Protein AF-A0A2G2XM81-F1 (afdb_monomer)

Foldseek 3Di:
DFDKDFDDWLDADPQATWGWIWGDDPPDPDIDIWTKGKDQPVRNLLVVQQQVLLVLLPPQLQAWHWPDWDWDADPNTTMIITTTHDQPPAWLLVVLVVCVVVVNADDLLLLLQVLLSLLSQLVSSVVSQKAQLADARNQWGWHDDPQQRHTRIHGHRSSQMDGRDPHFWDWPQDACQRRYDLLQAAQCCRGTVIGGSLRSLSSSLQRSQCSRPVDGQDDPPDDPVVSNVCRNPHFGRRDPPDDPQNSVLSCLSRDNPSVSRDHSVRSCPRPSNVVSVLVSDDQLVNLVVVLVPDADDPPDDLVVSLVVSVVSQVSNVVVPDDDDQLNSLVSSLVRDDPVCVVVSVVCVVPDDSSPDGPVND

Organism: Capsicum baccatum (NCBI:txid33114)

InterPro domains:
  IPR000719 Protein kinase domain [PF00069] (9-273)
  IPR000719 Protein kinase domain [PS50011] (4-273)
  IPR000719 Protein kinase domain [SM00220] (4-273)
  IPR011009 Protein kinase-like domain superfamily [SSF56112] (2-283)
  IPR017441 Protein kinase, ATP binding site [PS00107] (10-37)
  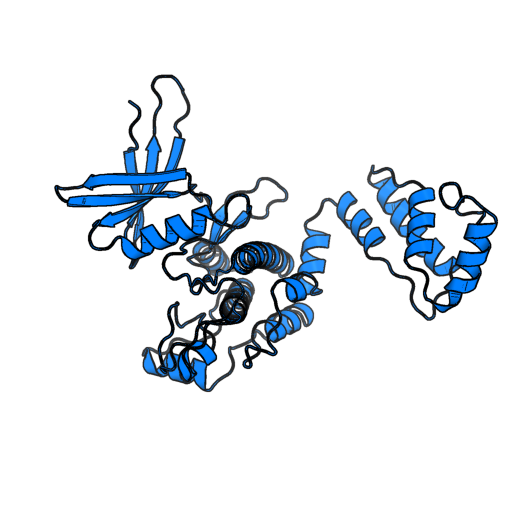IPR052751 Plant MAP kinase kinase kinase [PTHR48011] (4-293)
  IPR061502 Copia/RE1/RE2-like, N-terminal domain [PF14223] (284-361)

Mean predicted aligned error: 10.78 Å

Secondary structure (DSSP, 8-state):
---EEEEEEEEEETTEEEEEEEE--TT-SSPEEEEEEEEEGGG-HHHHHHHHHHHHTTT-TTB--EEEEEEEEETTEEEEEEEE---TT-BHHHHHHHHHHTT-PPPHHHHHHHHHHHHHHHHHHHHTTEE-S--SGGGEEEE---STT-PEEEE---TT-EE-TT-SEEE---TT---S-GGG--HHHHHT-EEEHHHHHHHHHHHHHHHHHSS-SS---S-HHHHHHHHHHS-----SSS-HHHHHHHHHH--SSTTTSPPHHHHHTSHHHHHHHHHSS-HHHHHHHHHHH----TT--HHHHHHHHHHHHHHHHHTT----HHHHHHHHHHH--GGGHHHHHHHHTTS-TTS--TTT-

Nearest PDB structures (foldseek):
  2x7f-assembly2_B  TM=7.911E-01  e=9.016E-17  Homo sapiens
  2x7f-assembly3_C  TM=7.964E-01  e=2.251E-16  Homo sapiens
  2buj-assembly1_A  TM=8.154E-01  e=6.359E-14  Homo sapiens
  5o49-assembly2_B  TM=7.935E-01  e=2.234E-12  Homo sapiens
  6jkm-assembly1_A  TM=6.884E-01  e=1.240E-10  Drosophila melanogaster

Sequence (361 aa):
MDKWMKLFVLGAGSYGKVYYAVKFHSSSLFAEIAAIKCSDIRCSFSLELEAEVLTTLKDCPNVVQFSGVSVSMANGIPTYNLFLEYACGGSLHDLITNSKRRMIKMSELEVGFYAYQLLNGVQHVHKKGWIHCDIKPANILVFDNERDGMHQLKLADFGLSLEVGDGMAYVTGRSLSNRGTLLYAPPESLTCGFHSKAYDIWSIGCTVAEMMTGNRVWIDQGTKEYLEWQIMNKDPVIPNNVSAIARDFLSKCLINDPLGRWTSEQLLQHPFIQQALCISMPKTQRVTREFEMQRMKESETIKDYSDRLLLIANKVRILGTELNDNRIVQKILVTLPERYEATIASLENTKDLSRLSLAEL

Radius of gyration: 24.86 Å; Cα contacts (8 Å, |Δi|>4): 633; chains: 1; bounding box: 62×60×62 Å

Structure (mmCIF, N/CA/C/O backbone):
data_AF-A0A2G2XM81-F1
#
_entry.id   AF-A0A2G2XM81-F1
#
loop_
_atom_site.group_PDB
_atom_site.id
_atom_site.type_symbol
_atom_site.label_atom_id
_atom_site.label_alt_id
_atom_site.label_comp_id
_atom_site.label_asym_id
_atom_site.label_entity_id
_atom_site.label_seq_id
_atom_site.pdbx_PDB_ins_code
_atom_site.Cartn_x
_atom_site.Cartn_y
_atom_site.Cartn_z
_atom_site.occupancy
_atom_site.B_iso_or_equiv
_atom_site.auth_seq_id
_atom_site.auth_comp_id
_atom_site.auth_asym_id
_atom_site.auth_atom_id
_atom_site.pdbx_PDB_model_num
ATOM 1 N N . MET A 1 1 ? 23.503 19.995 -19.161 1.00 56.97 1 MET A N 1
ATOM 2 C CA . MET A 1 1 ? 23.582 18.668 -19.814 1.00 56.97 1 MET A CA 1
ATOM 3 C C . MET A 1 1 ? 22.308 17.980 -19.381 1.00 56.97 1 MET A C 1
ATOM 5 O O . MET A 1 1 ? 22.313 17.237 -18.416 1.00 56.97 1 MET A O 1
ATOM 9 N N . ASP A 1 2 ? 21.194 18.310 -20.031 1.00 74.31 2 ASP A N 1
ATOM 10 C CA . ASP A 1 2 ? 19.872 18.194 -19.398 1.00 74.31 2 ASP A CA 1
ATOM 11 C C . ASP A 1 2 ? 19.225 16.836 -19.700 1.00 74.31 2 ASP A C 1
ATOM 13 O O . ASP A 1 2 ? 18.071 16.737 -20.119 1.00 74.31 2 ASP A O 1
ATOM 17 N N . LYS A 1 3 ? 20.004 15.763 -19.529 1.00 85.25 3 LYS A N 1
ATOM 18 C CA . LYS A 1 3 ? 19.595 14.386 -19.807 1.00 85.25 3 LYS A CA 1
ATOM 19 C C . LYS A 1 3 ? 19.645 13.562 -18.526 1.00 85.25 3 LYS A C 1
ATOM 21 O O . LYS A 1 3 ? 20.600 13.648 -17.763 1.00 85.25 3 LYS A O 1
ATOM 26 N N . TRP A 1 4 ? 18.629 12.728 -18.331 1.00 91.38 4 TRP A N 1
ATOM 27 C CA . TRP A 1 4 ? 18.606 11.750 -17.251 1.00 91.38 4 TRP A CA 1
ATOM 28 C C . TRP A 1 4 ? 19.724 10.715 -17.406 1.00 91.38 4 TRP A C 1
ATOM 30 O O . TRP A 1 4 ? 19.882 10.103 -18.467 1.00 91.38 4 TRP A O 1
ATOM 40 N N . MET A 1 5 ? 20.461 10.489 -16.324 1.00 92.25 5 MET A N 1
ATOM 41 C CA . MET A 1 5 ? 21.501 9.475 -16.203 1.00 92.25 5 MET A CA 1
ATOM 42 C C . MET A 1 5 ? 21.047 8.408 -15.209 1.00 92.25 5 MET A C 1
ATOM 44 O O . MET A 1 5 ? 20.888 8.694 -14.026 1.00 92.25 5 MET A O 1
ATOM 48 N N . LYS A 1 6 ? 20.845 7.174 -15.685 1.00 94.38 6 LYS A N 1
ATOM 49 C CA . LYS A 1 6 ? 20.592 6.005 -14.828 1.00 94.38 6 LYS A CA 1
ATOM 50 C C . LYS A 1 6 ? 21.911 5.594 -14.171 1.00 94.38 6 LYS A C 1
ATOM 52 O O . LYS A 1 6 ? 22.856 5.281 -14.891 1.00 94.38 6 LYS A O 1
ATOM 57 N N . LEU A 1 7 ? 21.977 5.605 -12.842 1.00 93.12 7 LEU A N 1
ATOM 58 C CA . LEU A 1 7 ? 23.208 5.332 -12.096 1.00 93.12 7 LEU A CA 1
ATOM 59 C C . LEU A 1 7 ? 23.297 3.868 -11.652 1.00 93.12 7 LEU A C 1
ATOM 61 O O . LEU A 1 7 ? 24.203 3.154 -12.071 1.00 93.12 7 LEU A O 1
ATOM 65 N N . PHE A 1 8 ? 22.351 3.399 -10.838 1.00 93.69 8 PHE A N 1
ATOM 66 C CA . PHE A 1 8 ? 22.335 2.025 -10.323 1.00 93.69 8 PHE A CA 1
ATOM 67 C C . PHE A 1 8 ? 20.914 1.466 -10.250 1.00 93.69 8 PHE A C 1
ATOM 69 O O . PHE A 1 8 ? 19.933 2.209 -10.268 1.00 93.69 8 PHE A O 1
ATOM 76 N N . VAL A 1 9 ? 20.807 0.137 -10.218 1.00 95.38 9 VAL A N 1
ATOM 77 C CA . VAL A 1 9 ? 19.526 -0.578 -10.147 1.00 95.38 9 VAL A CA 1
ATOM 78 C C . VAL A 1 9 ? 19.013 -0.544 -8.709 1.00 95.38 9 VAL A C 1
ATOM 80 O O . VAL A 1 9 ? 19.725 -0.952 -7.797 1.00 95.38 9 VAL A O 1
ATOM 83 N N . LEU A 1 10 ? 17.780 -0.078 -8.527 1.00 92.44 10 LEU A N 1
ATOM 84 C CA . LEU A 1 10 ? 17.045 -0.119 -7.259 1.00 92.44 10 LEU A CA 1
ATOM 85 C C . LEU A 1 10 ? 16.306 -1.448 -7.084 1.00 92.44 10 LEU A C 1
ATOM 87 O O . LEU A 1 10 ? 16.210 -1.969 -5.981 1.00 92.44 10 LEU A O 1
ATOM 91 N N . GLY A 1 11 ? 15.805 -2.010 -8.184 1.00 88.88 11 GLY A N 1
ATOM 92 C CA . GLY A 1 11 ? 15.094 -3.281 -8.182 1.00 88.88 11 GLY A CA 1
ATOM 93 C C . GLY A 1 11 ? 14.879 -3.822 -9.590 1.00 88.88 11 GLY A C 1
ATOM 94 O O . GLY A 1 11 ? 14.961 -3.092 -10.581 1.00 88.88 11 GLY A O 1
ATOM 95 N N . ALA A 1 12 ? 14.608 -5.119 -9.679 1.00 87.06 12 ALA A N 1
ATOM 96 C CA . ALA A 1 12 ? 14.228 -5.791 -10.912 1.00 87.06 12 ALA A CA 1
ATOM 97 C C . ALA A 1 12 ? 13.051 -6.720 -10.618 1.00 87.06 12 ALA A C 1
ATOM 99 O O . ALA A 1 12 ? 13.104 -7.506 -9.675 1.00 87.06 12 ALA A O 1
ATOM 100 N N . GLY A 1 13 ? 11.999 -6.619 -11.421 1.00 73.00 13 GLY A N 1
ATOM 101 C CA . GLY A 1 13 ? 10.807 -7.449 -11.302 1.00 73.00 13 GLY A CA 1
ATOM 102 C C . GLY A 1 13 ? 10.318 -7.916 -12.665 1.00 73.00 13 GLY A C 1
ATOM 103 O O . GLY A 1 13 ? 10.953 -7.670 -13.692 1.00 73.00 13 GLY A O 1
ATOM 104 N N . SER A 1 14 ? 9.154 -8.561 -12.675 1.00 72.12 14 SER A N 1
ATOM 105 C CA . SER A 1 14 ? 8.532 -9.119 -13.882 1.00 72.12 14 SER A CA 1
ATOM 106 C C . SER A 1 14 ? 8.297 -8.076 -14.981 1.00 72.12 14 SER A C 1
ATOM 108 O O . SER A 1 14 ? 8.326 -8.405 -16.162 1.00 72.12 14 SER A O 1
ATOM 110 N N . TYR A 1 15 ? 8.104 -6.814 -14.593 1.00 78.25 15 TYR A N 1
ATOM 111 C CA . TYR A 1 15 ? 7.728 -5.713 -15.484 1.00 78.25 15 TYR A CA 1
ATOM 112 C C . TYR A 1 15 ? 8.906 -4.827 -15.898 1.00 78.25 15 TYR A C 1
ATOM 114 O O . TYR A 1 15 ? 8.716 -3.821 -16.573 1.00 78.25 15 TYR A O 1
ATOM 122 N N . GLY A 1 16 ? 10.132 -5.178 -15.500 1.00 87.06 16 GLY A N 1
ATOM 123 C CA . GLY A 1 16 ? 11.336 -4.453 -15.892 1.00 87.06 16 GLY A CA 1
ATOM 124 C C . GLY A 1 16 ? 12.256 -4.111 -14.729 1.00 87.06 16 GLY A C 1
ATOM 125 O O . GLY A 1 16 ? 12.188 -4.685 -13.640 1.00 87.06 16 GLY A O 1
ATOM 126 N N . LYS A 1 17 ? 13.164 -3.171 -14.990 1.00 93.75 17 LYS A N 1
ATOM 127 C CA . LYS A 1 17 ? 14.176 -2.713 -14.032 1.00 93.75 17 LYS A CA 1
ATOM 128 C C . LYS A 1 17 ? 13.879 -1.291 -13.594 1.00 93.75 17 LYS A C 1
ATOM 130 O O . LYS A 1 17 ? 13.503 -0.459 -14.416 1.00 93.75 17 LYS A O 1
ATOM 135 N N . VAL A 1 18 ? 14.107 -1.014 -12.319 1.00 95.94 18 VAL A N 1
ATOM 136 C CA . VAL A 1 18 ? 14.009 0.320 -11.732 1.00 95.94 18 VAL A CA 1
ATOM 137 C C . VAL A 1 18 ? 15.415 0.824 -11.455 1.00 95.94 18 VAL A C 1
ATOM 139 O O . VAL A 1 18 ? 16.216 0.127 -10.834 1.00 95.94 18 VAL A O 1
ATOM 142 N N . TYR A 1 19 ? 15.720 2.030 -11.917 1.00 96.81 19 TYR A N 1
ATOM 143 C CA . TYR A 1 19 ? 17.017 2.671 -11.737 1.00 96.81 19 TYR A CA 1
ATOM 144 C C . TYR A 1 19 ? 16.890 3.927 -10.889 1.00 96.81 19 TYR A C 1
ATOM 146 O O . TYR A 1 19 ? 15.976 4.718 -11.103 1.00 96.81 19 TYR A O 1
ATOM 154 N N . TYR A 1 20 ? 17.856 4.154 -10.006 1.00 96.38 20 TYR A N 1
ATOM 155 C CA . TYR A 1 20 ? 18.108 5.481 -9.466 1.00 96.38 20 TYR A CA 1
ATOM 156 C C . TYR A 1 20 ? 18.705 6.339 -10.578 1.00 96.38 20 TYR A C 1
ATOM 158 O O . TYR A 1 20 ? 19.684 5.934 -11.219 1.00 96.38 20 TYR A O 1
ATOM 166 N N . ALA A 1 21 ? 18.115 7.500 -10.832 1.00 95.69 21 ALA A N 1
ATOM 167 C CA . ALA A 1 21 ? 18.545 8.383 -11.896 1.00 95.69 21 ALA A CA 1
ATOM 168 C C . ALA A 1 21 ? 18.647 9.830 -11.432 1.00 95.69 21 ALA A C 1
ATOM 170 O O . ALA A 1 21 ? 17.874 10.288 -10.591 1.00 95.69 21 ALA A O 1
ATOM 171 N N . VAL A 1 22 ? 19.593 10.544 -12.037 1.00 94.12 22 VAL A N 1
ATOM 172 C CA . VAL A 1 22 ? 19.829 11.965 -11.784 1.00 94.12 22 VAL A CA 1
ATOM 173 C C . VAL A 1 22 ? 19.791 12.753 -13.083 1.00 94.12 22 VAL A C 1
ATOM 175 O O . VAL A 1 22 ? 20.217 12.258 -14.131 1.00 94.12 22 VAL A O 1
ATOM 178 N N . LYS A 1 23 ? 19.302 13.987 -13.025 1.00 91.44 23 LYS A N 1
ATOM 179 C CA . LYS A 1 23 ? 19.381 14.951 -14.123 1.00 91.44 23 LYS A CA 1
ATOM 180 C C . LYS A 1 23 ? 20.025 16.231 -13.614 1.00 91.44 23 LYS A C 1
ATOM 182 O O . LYS A 1 23 ? 19.493 16.899 -12.733 1.00 91.44 23 LYS A O 1
ATOM 187 N N . PHE A 1 24 ? 21.176 16.561 -14.187 1.00 86.12 24 PHE A N 1
ATOM 188 C CA . PHE A 1 24 ? 21.884 17.804 -13.902 1.00 86.12 24 PHE A CA 1
ATOM 189 C C . PHE A 1 24 ? 21.413 18.891 -14.859 1.00 86.12 24 PHE A C 1
ATOM 191 O O . PHE A 1 24 ? 21.395 18.686 -16.073 1.00 86.12 24 PHE A O 1
ATOM 198 N N . HIS A 1 25 ? 21.090 20.063 -14.327 1.00 83.69 25 HIS A N 1
ATOM 199 C CA . HIS A 1 25 ? 20.788 21.228 -15.152 1.00 83.69 25 HIS A CA 1
ATOM 200 C C . HIS A 1 25 ? 22.012 22.113 -15.239 1.00 83.69 25 HIS A C 1
ATOM 202 O O . HIS A 1 25 ? 22.642 22.407 -14.229 1.00 83.69 25 HIS A O 1
ATOM 208 N N . SER A 1 26 ? 22.333 22.591 -16.438 1.00 80.69 26 SER A N 1
ATOM 209 C CA . SER A 1 26 ? 23.450 23.532 -16.602 1.00 80.69 26 SER A CA 1
ATOM 210 C C . SER A 1 26 ? 23.250 24.850 -15.834 1.00 80.69 26 SER A C 1
ATOM 212 O O . SER A 1 26 ? 24.225 25.548 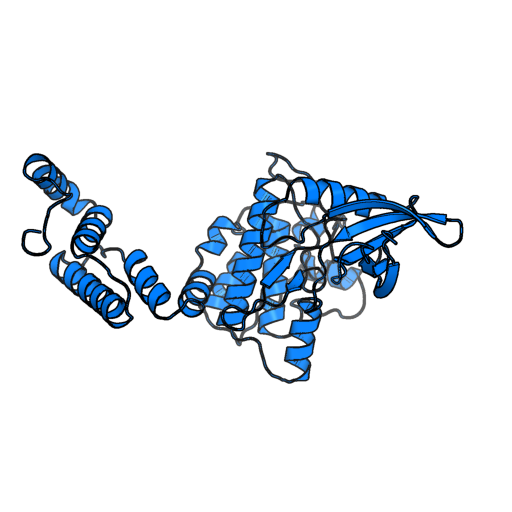-15.576 1.00 80.69 26 SER A O 1
ATOM 214 N N . SER A 1 27 ? 22.010 25.182 -15.464 1.00 82.06 27 SER A N 1
ATOM 215 C CA . SER A 1 27 ? 21.618 26.399 -14.745 1.00 82.06 27 SER A CA 1
ATOM 216 C C . SER A 1 27 ? 21.385 26.215 -13.238 1.00 82.06 27 SER A C 1
ATOM 218 O O . SER A 1 27 ? 21.047 27.190 -12.570 1.00 82.06 27 SER A O 1
ATOM 220 N N . SER A 1 28 ? 21.537 25.005 -12.685 1.00 78.88 28 SER A N 1
ATOM 221 C CA . SER A 1 28 ? 21.262 24.717 -11.269 1.00 78.88 28 SER A CA 1
ATOM 222 C C . SER A 1 28 ? 22.382 23.898 -10.637 1.00 78.88 28 SER A C 1
ATOM 224 O O . SER A 1 28 ? 22.896 22.960 -11.239 1.00 78.88 28 SER A O 1
ATOM 226 N N . LEU A 1 29 ? 22.719 24.217 -9.385 1.00 76.12 29 LEU A N 1
ATOM 227 C CA . LEU A 1 29 ? 23.620 23.399 -8.564 1.00 76.12 29 LEU A CA 1
ATOM 228 C C . LEU A 1 29 ? 22.939 22.126 -8.035 1.00 76.12 29 LEU A C 1
ATOM 230 O O . LEU A 1 29 ? 23.623 21.215 -7.574 1.00 76.12 29 LEU A O 1
ATOM 234 N N . PHE A 1 30 ? 21.608 22.051 -8.103 1.00 78.94 30 PHE A N 1
ATOM 235 C CA . PHE A 1 30 ? 20.834 20.903 -7.642 1.00 78.94 30 PHE A CA 1
ATOM 236 C C . PHE A 1 30 ? 20.476 19.986 -8.811 1.00 78.94 30 PHE A C 1
ATOM 238 O O . PHE A 1 30 ? 19.955 20.436 -9.835 1.00 78.94 30 PHE A O 1
ATOM 245 N N . ALA A 1 31 ? 20.741 18.692 -8.633 1.00 85.31 31 ALA A N 1
ATOM 246 C CA . ALA A 1 31 ? 20.281 17.653 -9.543 1.00 85.31 31 ALA A CA 1
ATOM 247 C C . ALA A 1 31 ? 18.840 17.252 -9.205 1.00 85.31 31 ALA A C 1
ATOM 249 O O . ALA A 1 31 ? 18.485 17.117 -8.034 1.00 85.31 31 ALA A O 1
ATOM 250 N N . GLU A 1 32 ? 18.025 17.012 -10.229 1.00 90.62 32 GLU A N 1
ATOM 251 C CA . GLU A 1 32 ? 16.758 16.303 -10.053 1.00 90.62 32 GLU A CA 1
ATOM 252 C C . GLU A 1 32 ? 17.030 14.811 -9.859 1.00 90.62 32 GLU A C 1
ATOM 254 O O . GLU A 1 32 ? 17.929 14.251 -10.491 1.00 90.62 32 GLU A O 1
ATOM 259 N N . ILE A 1 33 ? 16.232 14.167 -9.009 1.00 93.06 33 ILE A N 1
ATOM 260 C CA . ILE A 1 33 ? 16.324 12.738 -8.700 1.00 93.06 33 ILE A CA 1
ATOM 261 C C . ILE A 1 33 ? 15.011 12.068 -9.102 1.00 93.06 33 ILE A C 1
ATOM 263 O O . ILE A 1 33 ? 13.935 12.597 -8.833 1.00 93.06 33 ILE A O 1
ATOM 267 N N . ALA A 1 34 ? 15.102 10.889 -9.715 1.00 95.56 34 ALA A N 1
ATOM 268 C CA . ALA A 1 34 ? 13.950 10.057 -10.036 1.00 95.56 34 ALA A CA 1
ATOM 269 C C . ALA A 1 34 ? 14.277 8.567 -9.901 1.00 95.56 34 ALA A C 1
ATOM 271 O O . ALA A 1 34 ? 15.425 8.140 -10.055 1.00 95.56 34 ALA A O 1
ATOM 272 N N . ALA A 1 35 ? 13.237 7.769 -9.683 1.00 97.00 35 ALA A N 1
ATOM 273 C CA . ALA A 1 35 ? 13.255 6.346 -9.967 1.00 97.00 35 ALA A CA 1
ATOM 274 C C . ALA A 1 35 ? 12.738 6.130 -11.399 1.00 97.00 35 ALA A C 1
ATOM 276 O O . ALA A 1 35 ? 11.606 6.482 -11.718 1.00 97.00 35 ALA A O 1
ATOM 277 N N . ILE A 1 36 ? 13.560 5.563 -12.283 1.00 96.94 36 ILE A N 1
ATOM 278 C CA . ILE A 1 36 ? 13.160 5.262 -13.663 1.00 96.94 36 ILE A CA 1
ATOM 279 C C . ILE A 1 36 ? 12.870 3.772 -13.781 1.00 96.94 36 ILE A C 1
ATOM 281 O O . ILE A 1 36 ? 13.803 2.965 -13.836 1.00 96.94 36 ILE A O 1
ATOM 285 N N . LYS A 1 37 ? 11.587 3.414 -13.859 1.00 96.38 37 LYS A N 1
ATOM 286 C CA . LYS A 1 37 ? 11.142 2.060 -14.207 1.00 96.38 37 LYS A CA 1
ATOM 287 C C . LYS A 1 37 ? 11.156 1.923 -15.723 1.00 96.38 37 LYS A C 1
ATOM 289 O O . LYS A 1 37 ? 10.625 2.775 -16.431 1.00 96.38 37 LYS A O 1
ATOM 294 N N . CYS A 1 38 ? 11.810 0.892 -16.242 1.00 95.44 38 CYS A N 1
ATOM 295 C CA . CYS A 1 38 ? 11.941 0.714 -17.681 1.00 95.44 38 CYS A CA 1
ATOM 296 C C . CYS A 1 38 ? 11.909 -0.746 -18.125 1.00 95.44 38 CYS A C 1
ATOM 298 O O . CYS A 1 38 ? 12.421 -1.637 -17.436 1.00 95.44 38 CYS A O 1
ATOM 300 N N . SER A 1 39 ? 11.380 -0.950 -19.326 1.00 95.56 39 SER A N 1
ATOM 301 C CA . SER A 1 39 ? 11.328 -2.229 -20.028 1.00 95.56 39 SER A CA 1
ATOM 302 C C . SER A 1 39 ? 11.551 -2.033 -21.530 1.00 95.56 39 SER A C 1
ATOM 304 O O . SER A 1 39 ? 11.474 -0.916 -22.050 1.00 95.56 39 SER A O 1
ATOM 306 N N . ASP A 1 40 ? 11.868 -3.124 -22.230 1.00 94.56 40 ASP A N 1
ATOM 307 C CA . ASP A 1 40 ? 11.793 -3.162 -23.695 1.00 94.56 40 ASP A CA 1
ATOM 308 C C . ASP A 1 40 ? 10.395 -2.707 -24.130 1.00 94.56 40 ASP A C 1
ATOM 310 O O . ASP A 1 40 ? 9.403 -3.165 -23.560 1.00 94.56 40 ASP A O 1
ATOM 314 N N . ILE A 1 41 ? 10.310 -1.823 -25.126 1.00 93.69 41 ILE A N 1
ATOM 315 C CA . ILE A 1 41 ? 9.030 -1.271 -25.593 1.00 93.69 41 ILE A CA 1
ATOM 316 C C . ILE A 1 41 ? 8.057 -2.354 -26.086 1.00 93.69 41 ILE A C 1
ATOM 318 O O . ILE A 1 41 ? 6.848 -2.177 -26.083 1.00 93.69 41 ILE A O 1
ATOM 322 N N . ARG A 1 42 ? 8.561 -3.518 -26.505 1.00 93.19 42 ARG A N 1
ATOM 323 C CA . ARG A 1 42 ? 7.718 -4.649 -26.923 1.00 93.19 42 ARG A CA 1
ATOM 324 C C . ARG A 1 42 ? 7.021 -5.326 -25.740 1.00 93.19 42 ARG A C 1
ATOM 326 O O . ARG A 1 42 ? 6.095 -6.103 -25.940 1.00 93.19 42 ARG A O 1
ATOM 333 N N . CYS A 1 43 ? 7.470 -5.030 -24.521 1.00 91.62 43 CYS A N 1
ATOM 334 C CA . CYS A 1 43 ? 6.980 -5.571 -23.259 1.00 91.62 43 CYS A CA 1
ATOM 335 C C . CYS A 1 43 ? 6.547 -4.451 -22.288 1.00 91.62 43 CYS A C 1
ATOM 337 O O . CYS A 1 43 ? 6.533 -4.671 -21.077 1.00 91.62 43 CYS A O 1
ATOM 339 N N . SER A 1 44 ? 6.239 -3.240 -22.774 1.00 93.56 44 SER A N 1
ATOM 340 C CA . SER A 1 44 ? 5.906 -2.081 -21.926 1.00 93.56 44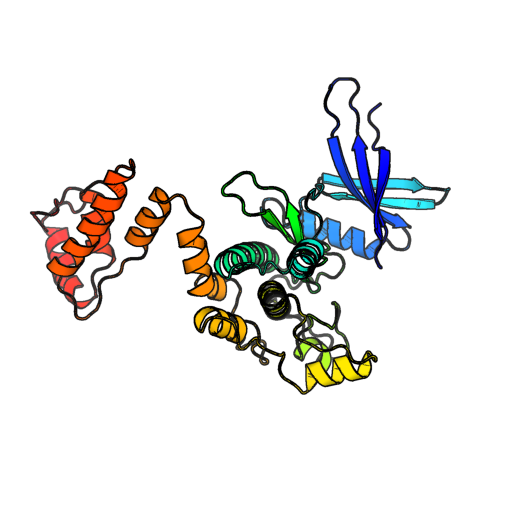 SER A CA 1
ATOM 341 C C . SER A 1 44 ? 4.436 -1.951 -21.547 1.00 93.56 44 SER A C 1
ATOM 343 O O . SER A 1 44 ? 4.116 -1.039 -20.795 1.00 93.56 44 SER A O 1
ATOM 345 N N . PHE A 1 45 ? 3.561 -2.875 -21.957 1.00 94.50 45 PHE A N 1
ATOM 346 C CA . PHE A 1 45 ? 2.118 -2.800 -21.686 1.00 94.50 45 PHE A CA 1
ATOM 347 C C . PHE A 1 45 ? 1.778 -2.519 -20.210 1.00 94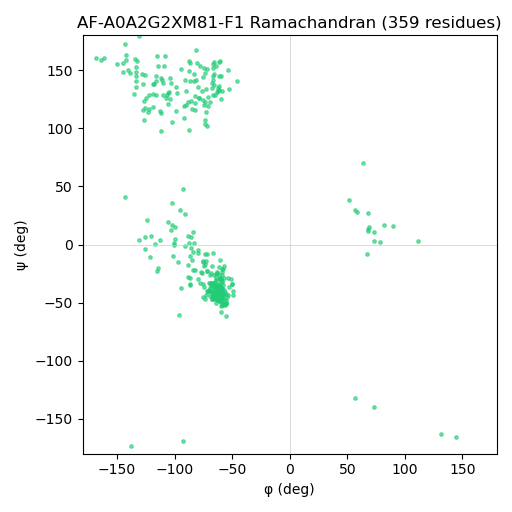.50 45 PHE A C 1
ATOM 349 O O . PHE A 1 45 ? 0.953 -1.663 -19.915 1.00 94.50 45 PHE A O 1
ATOM 356 N N . SER A 1 46 ? 2.458 -3.177 -19.265 1.00 94.06 46 SER A N 1
ATOM 357 C CA . SER A 1 46 ? 2.248 -2.928 -17.832 1.00 94.06 46 SER A CA 1
ATOM 358 C C . SER A 1 46 ? 2.722 -1.539 -17.382 1.00 94.06 46 SER A C 1
ATOM 360 O O . SER A 1 46 ? 2.126 -0.959 -16.486 1.00 94.06 46 SER A O 1
ATOM 362 N N . LEU A 1 47 ? 3.791 -0.998 -17.981 1.00 95.56 47 LEU A N 1
ATOM 363 C CA . LEU A 1 47 ? 4.290 0.353 -17.679 1.00 95.56 47 LEU A CA 1
ATOM 364 C C . LEU A 1 47 ? 3.402 1.432 -18.307 1.00 95.56 47 LEU A C 1
ATOM 366 O O . LEU A 1 47 ? 3.241 2.498 -17.722 1.00 95.56 47 LEU A O 1
ATOM 370 N N . GLU A 1 48 ? 2.838 1.159 -19.482 1.00 96.38 48 GLU A N 1
ATOM 371 C CA . GLU A 1 48 ? 1.866 2.031 -20.142 1.00 96.38 48 GLU A CA 1
ATOM 372 C C . GLU A 1 48 ? 0.574 2.114 -19.326 1.00 96.38 48 GLU A C 1
ATOM 374 O O . GLU A 1 48 ? 0.124 3.218 -19.028 1.00 96.38 48 GLU A O 1
ATOM 379 N N . LEU A 1 49 ? 0.054 0.968 -18.869 1.00 96.06 49 LEU A N 1
ATOM 380 C CA . LEU A 1 49 ? -1.079 0.921 -17.945 1.00 96.06 49 LEU A CA 1
ATOM 381 C C . LEU A 1 49 ? -0.766 1.654 -16.634 1.00 96.06 49 LEU A C 1
ATOM 383 O O . LEU A 1 49 ? -1.572 2.439 -16.149 1.00 96.06 49 LEU A O 1
ATOM 387 N N . GLU A 1 50 ? 0.416 1.437 -16.055 1.00 96.88 50 GLU A N 1
ATOM 388 C CA . GLU A 1 50 ? 0.825 2.148 -14.842 1.00 96.88 50 GLU A CA 1
ATOM 389 C C . GLU A 1 50 ? 0.857 3.671 -15.058 1.00 96.88 50 GLU A C 1
ATOM 391 O O . GLU A 1 50 ? 0.373 4.415 -14.207 1.00 96.88 50 GLU A O 1
ATOM 396 N N . ALA A 1 51 ? 1.355 4.148 -16.202 1.00 97.12 51 ALA A N 1
ATOM 397 C CA . ALA A 1 51 ? 1.349 5.570 -16.544 1.00 97.12 51 ALA A CA 1
ATOM 398 C C . ALA A 1 51 ? -0.075 6.132 -16.709 1.00 97.12 51 ALA A C 1
ATOM 400 O O . ALA A 1 51 ? -0.359 7.243 -16.251 1.00 97.12 51 ALA A O 1
ATOM 401 N N . GLU A 1 52 ? -0.973 5.375 -17.341 1.00 96.62 52 GLU A N 1
ATOM 402 C CA . GLU A 1 52 ? -2.388 5.727 -17.489 1.00 96.62 52 GLU A CA 1
ATOM 403 C C . GLU A 1 52 ? -3.056 5.883 -16.121 1.00 96.62 52 GLU A C 1
ATOM 405 O O . GLU A 1 52 ? -3.590 6.949 -15.803 1.00 96.62 52 GLU A O 1
ATOM 410 N N . VAL A 1 53 ? -2.932 4.867 -15.266 1.00 97.00 53 VAL A N 1
ATOM 411 C CA . VAL A 1 53 ? -3.504 4.876 -13.918 1.00 97.00 53 VAL A CA 1
ATOM 412 C C . VAL A 1 53 ? -2.956 6.055 -13.119 1.00 97.00 53 VAL A C 1
ATOM 414 O O . VAL A 1 53 ? -3.732 6.877 -12.629 1.00 97.00 53 VAL A O 1
ATOM 417 N N . LEU A 1 54 ? -1.631 6.219 -13.054 1.00 97.38 54 LEU A N 1
ATOM 418 C CA . LEU A 1 54 ? -0.993 7.310 -12.310 1.00 97.38 54 LEU A CA 1
ATOM 419 C C . LEU A 1 54 ? -1.373 8.702 -12.840 1.00 97.38 54 LEU A C 1
ATOM 421 O O . LEU A 1 54 ? -1.406 9.662 -12.068 1.00 97.38 54 LEU A O 1
ATOM 425 N N . THR A 1 55 ? -1.740 8.830 -14.121 1.00 96.12 55 THR A N 1
ATOM 426 C CA . THR A 1 55 ? -2.291 10.080 -14.673 1.00 96.12 55 THR A CA 1
ATOM 427 C C . THR A 1 55 ? -3.607 10.470 -14.004 1.00 96.12 55 THR A C 1
ATOM 429 O O . THR A 1 55 ? -3.843 11.660 -13.779 1.00 96.12 55 THR A O 1
ATOM 432 N N . THR A 1 56 ? -4.442 9.491 -13.648 1.00 95.50 56 THR A N 1
ATOM 433 C CA . THR A 1 56 ? -5.746 9.713 -13.000 1.00 95.50 56 THR A CA 1
ATOM 434 C C . THR A 1 56 ? -5.659 9.919 -11.482 1.00 95.50 56 THR A C 1
ATOM 436 O O . THR A 1 56 ? -6.569 10.518 -10.900 1.00 95.50 56 THR A O 1
ATOM 439 N N . LEU A 1 57 ? -4.567 9.456 -10.855 1.00 95.75 57 LEU A N 1
ATOM 440 C CA . LEU A 1 57 ? -4.341 9.437 -9.399 1.00 95.75 57 LEU A CA 1
ATOM 441 C C . LEU A 1 57 ? -3.465 10.592 -8.884 1.00 95.75 57 LEU A C 1
ATOM 443 O O . LEU A 1 57 ? -2.951 10.539 -7.760 1.00 95.75 57 LEU A O 1
ATOM 447 N N . LYS A 1 58 ? -3.263 11.627 -9.706 1.00 88.81 58 LYS A N 1
ATOM 448 C CA . LYS A 1 58 ? -2.533 12.835 -9.305 1.00 88.81 58 LYS A CA 1
ATOM 449 C C . LYS A 1 58 ? -3.134 13.430 -8.028 1.00 88.81 58 LYS A C 1
ATOM 451 O O . LYS A 1 58 ? -4.324 13.284 -7.755 1.00 88.81 58 LYS A O 1
ATOM 456 N N . ASP A 1 59 ? -2.283 14.088 -7.247 1.00 86.69 59 ASP A N 1
ATOM 457 C CA . ASP A 1 59 ? -2.633 14.792 -6.003 1.00 86.69 59 ASP A CA 1
ATOM 458 C C . ASP A 1 59 ? -2.950 13.898 -4.788 1.00 86.69 59 ASP A C 1
ATOM 460 O O . ASP A 1 59 ? -3.245 14.409 -3.705 1.00 86.69 59 ASP A O 1
ATOM 464 N N . CYS A 1 60 ? -2.840 12.570 -4.903 1.00 94.00 60 CYS A N 1
ATOM 465 C CA . CYS A 1 60 ? -2.942 11.686 -3.743 1.00 94.00 60 CYS A CA 1
ATOM 466 C C . CYS A 1 60 ? -1.584 11.544 -3.020 1.00 94.00 60 CYS A C 1
ATOM 468 O O . CYS A 1 60 ? -0.654 10.959 -3.577 1.00 94.00 60 CYS A O 1
ATOM 470 N N . PRO A 1 61 ? -1.447 11.986 -1.752 1.00 93.75 61 PRO A N 1
ATOM 471 C CA . PRO A 1 61 ? -0.178 11.902 -1.023 1.00 93.75 61 PRO A CA 1
ATOM 472 C C . PRO A 1 61 ? 0.248 10.463 -0.696 1.00 93.75 61 PRO A C 1
ATOM 474 O O . PRO A 1 61 ? 1.418 10.228 -0.409 1.00 93.75 61 PRO A O 1
ATOM 477 N N . ASN A 1 62 ? -0.683 9.504 -0.747 1.00 96.88 62 ASN A N 1
ATOM 478 C CA . ASN A 1 62 ? -0.456 8.085 -0.468 1.00 96.88 62 ASN A CA 1
ATOM 479 C C . ASN A 1 62 ? -0.353 7.225 -1.741 1.00 96.88 62 ASN A C 1
ATOM 481 O O . ASN A 1 62 ? -0.452 6.000 -1.664 1.00 96.88 62 ASN A O 1
ATOM 485 N N . VAL A 1 63 ? -0.139 7.846 -2.902 1.00 98.19 63 VAL A N 1
ATOM 486 C CA . VAL A 1 63 ? 0.155 7.182 -4.181 1.00 98.19 63 VAL A CA 1
ATOM 487 C C . VAL A 1 63 ? 1.429 7.790 -4.761 1.00 98.19 63 VAL A C 1
ATOM 489 O O . VAL A 1 63 ? 1.630 9.005 -4.684 1.00 98.19 63 VAL A O 1
ATOM 492 N N . VAL A 1 64 ? 2.304 6.945 -5.310 1.00 96.88 64 VAL A N 1
ATOM 493 C CA . VAL A 1 64 ? 3.555 7.385 -5.932 1.00 96.88 64 VAL A CA 1
ATOM 494 C C . VAL A 1 64 ? 3.267 8.347 -7.084 1.00 96.88 64 VAL A C 1
ATOM 496 O O . VAL A 1 64 ? 2.411 8.100 -7.927 1.00 96.88 64 VAL A O 1
ATOM 499 N N . GLN A 1 65 ? 3.978 9.465 -7.118 1.00 94.81 65 GLN A N 1
ATOM 500 C CA . GLN A 1 65 ? 3.850 10.460 -8.169 1.00 94.81 65 GLN A CA 1
ATOM 501 C C . GLN A 1 65 ? 4.762 10.112 -9.343 1.00 94.81 65 GLN A C 1
ATOM 503 O O . GLN A 1 65 ? 5.908 9.690 -9.166 1.00 94.81 65 GLN A O 1
ATOM 508 N N . PHE A 1 66 ? 4.257 10.334 -10.553 1.00 94.38 66 PHE A N 1
ATOM 509 C CA . PHE A 1 66 ? 5.028 10.199 -11.783 1.00 94.38 66 PHE A CA 1
ATOM 510 C C . PHE A 1 66 ? 5.149 11.555 -12.483 1.00 94.38 66 PHE A C 1
ATOM 512 O O . PHE A 1 66 ? 4.230 12.374 -12.447 1.00 94.38 66 PHE A O 1
ATOM 519 N N . SER A 1 67 ? 6.292 11.799 -13.119 1.00 93.88 67 SER A N 1
ATOM 520 C CA . SER A 1 67 ? 6.574 13.054 -13.832 1.00 93.88 67 SER A CA 1
ATOM 521 C C . SER A 1 67 ? 6.419 12.939 -15.348 1.00 93.88 67 SER A C 1
ATOM 523 O O . SER A 1 67 ? 6.424 13.950 -16.049 1.00 93.88 67 SER A O 1
ATOM 525 N N . GLY A 1 68 ? 6.250 11.721 -15.864 1.00 95.19 68 GLY A N 1
ATOM 526 C CA . GLY A 1 68 ? 5.993 11.467 -17.274 1.00 95.19 68 GLY A CA 1
ATOM 527 C C . GLY A 1 68 ? 6.647 10.188 -17.773 1.00 95.19 68 GLY A C 1
ATOM 528 O O . GLY A 1 68 ? 7.089 9.335 -16.998 1.00 95.19 68 GLY A O 1
ATOM 529 N N . VAL A 1 69 ? 6.702 10.073 -19.098 1.00 96.62 69 VAL A N 1
ATOM 530 C CA . VAL A 1 69 ? 7.223 8.903 -19.809 1.00 96.62 69 VAL A CA 1
ATOM 531 C C . VAL A 1 69 ? 8.176 9.334 -20.921 1.00 96.62 69 VAL A C 1
ATOM 533 O O . VAL A 1 69 ? 8.071 10.442 -21.448 1.00 96.62 69 VAL A O 1
ATOM 536 N N . SER A 1 70 ? 9.126 8.477 -21.292 1.00 95.44 70 SER A N 1
ATOM 537 C CA . SER A 1 70 ? 9.961 8.695 -22.478 1.00 95.44 70 SER A CA 1
ATOM 538 C C . SER A 1 70 ? 10.414 7.390 -23.114 1.00 95.44 70 SER A C 1
ATOM 540 O O . SER A 1 70 ? 10.555 6.367 -22.443 1.00 95.44 70 SER A O 1
ATOM 542 N N . VAL A 1 71 ? 10.719 7.440 -24.408 1.00 95.50 71 VAL A N 1
ATOM 543 C CA . VAL A 1 71 ? 11.350 6.332 -25.126 1.00 95.50 71 VAL A CA 1
ATOM 544 C C . VAL A 1 71 ? 12.817 6.667 -25.366 1.00 95.50 71 VAL A C 1
ATOM 546 O O . VAL A 1 71 ? 13.160 7.756 -25.821 1.00 95.50 71 VAL A O 1
ATOM 549 N N . SER A 1 72 ? 13.697 5.723 -25.048 1.00 93.19 72 SER A N 1
ATOM 550 C CA . SER A 1 72 ? 15.145 5.862 -25.223 1.00 93.19 72 SER A CA 1
ATOM 551 C C . SER A 1 72 ? 15.745 4.615 -25.861 1.00 93.19 72 SER A C 1
ATOM 553 O O . SER A 1 72 ? 15.181 3.535 -25.730 1.00 93.19 72 SER A O 1
ATOM 555 N N . MET A 1 73 ? 16.932 4.727 -26.452 1.00 92.56 73 MET A N 1
ATOM 556 C CA . MET A 1 73 ? 17.694 3.563 -26.912 1.00 92.56 73 MET A CA 1
ATOM 557 C C . MET A 1 73 ? 18.625 3.059 -25.805 1.00 92.56 73 MET A C 1
ATOM 559 O O . MET A 1 73 ? 19.512 3.794 -25.370 1.00 92.56 73 MET A O 1
ATOM 563 N N . ALA A 1 74 ? 18.455 1.807 -25.376 1.00 87.56 74 ALA A N 1
ATOM 564 C CA . ALA A 1 74 ? 19.374 1.119 -24.471 1.00 87.56 74 ALA A CA 1
ATOM 565 C C . ALA A 1 74 ? 19.947 -0.110 -25.183 1.00 87.56 74 ALA A C 1
ATOM 567 O O . ALA A 1 74 ? 19.200 -0.997 -25.580 1.00 87.56 74 ALA A O 1
ATOM 568 N N . ASN A 1 75 ? 21.268 -0.157 -25.381 1.00 87.69 75 ASN A N 1
ATOM 569 C CA . ASN A 1 75 ? 21.953 -1.253 -26.086 1.00 87.69 75 ASN A CA 1
ATOM 570 C C . ASN A 1 75 ? 21.348 -1.583 -27.468 1.00 87.69 75 ASN A C 1
ATOM 572 O O . ASN A 1 75 ? 21.229 -2.745 -27.839 1.00 87.69 75 ASN A O 1
ATOM 576 N N . GLY A 1 76 ? 20.919 -0.561 -28.217 1.00 90.94 76 GLY A N 1
ATOM 577 C CA . GLY A 1 76 ? 20.276 -0.743 -29.523 1.00 90.94 76 GLY A CA 1
ATOM 578 C C . GLY A 1 76 ? 18.800 -1.162 -29.469 1.00 90.94 76 GLY A C 1
ATOM 579 O O . GLY A 1 76 ? 18.194 -1.335 -30.520 1.00 90.94 76 GLY A O 1
ATOM 580 N N . ILE A 1 77 ? 18.203 -1.277 -28.278 1.00 91.81 77 ILE A N 1
ATOM 581 C CA . ILE A 1 77 ? 16.805 -1.673 -28.082 1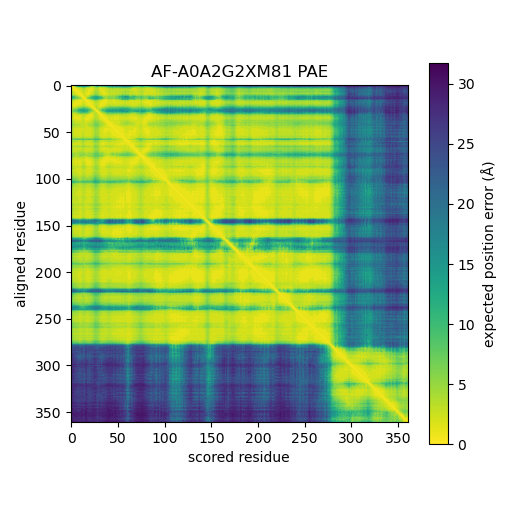.00 91.81 77 ILE A CA 1
ATOM 582 C C . ILE A 1 77 ? 15.974 -0.455 -27.638 1.00 91.81 77 ILE A C 1
ATOM 584 O O . ILE A 1 77 ? 16.325 0.195 -26.641 1.00 91.81 77 ILE A O 1
ATOM 588 N N . PRO A 1 78 ? 14.864 -0.132 -28.330 1.00 95.38 78 PRO A N 1
ATOM 589 C CA . PRO A 1 78 ? 13.910 0.864 -27.859 1.00 95.38 78 PRO A CA 1
ATOM 590 C C . PRO A 1 78 ? 13.334 0.466 -26.496 1.00 95.38 78 PRO A C 1
ATOM 592 O O . PRO A 1 78 ? 12.812 -0.630 -26.304 1.00 95.38 78 PRO A O 1
ATOM 595 N N . THR A 1 79 ? 13.462 1.363 -25.531 1.00 95.44 79 THR A N 1
ATOM 596 C CA . THR A 1 79 ? 13.146 1.134 -24.121 1.00 95.44 79 THR A CA 1
ATOM 597 C C . THR A 1 79 ? 12.154 2.189 -23.661 1.00 95.44 79 THR A C 1
ATOM 599 O O . THR A 1 79 ? 12.431 3.386 -23.793 1.00 95.44 79 THR A O 1
ATOM 602 N N . TYR A 1 80 ? 11.030 1.746 -23.104 1.00 96.88 80 TYR A N 1
ATOM 603 C CA . TYR A 1 80 ? 10.044 2.602 -22.455 1.00 96.88 80 TYR A CA 1
ATOM 604 C C . TYR A 1 80 ? 10.523 2.956 -21.046 1.00 96.88 80 TYR A C 1
ATOM 606 O O . TYR A 1 80 ? 11.013 2.092 -20.319 1.00 96.88 80 TYR A O 1
ATOM 614 N N . ASN A 1 81 ? 10.401 4.221 -20.652 1.00 96.56 81 ASN A N 1
ATOM 615 C CA . ASN A 1 81 ? 10.816 4.722 -19.346 1.00 96.56 81 ASN A CA 1
ATOM 616 C C . ASN A 1 81 ? 9.655 5.456 -18.684 1.00 96.56 81 ASN A C 1
ATOM 618 O O . ASN A 1 81 ? 9.166 6.440 -19.234 1.00 96.56 81 ASN A O 1
ATOM 622 N N . LEU A 1 82 ? 9.290 5.019 -17.486 1.00 96.94 82 LEU A N 1
ATOM 623 C CA . LEU A 1 82 ? 8.360 5.686 -16.587 1.00 96.94 82 LEU A CA 1
ATOM 624 C C . LEU A 1 82 ? 9.158 6.368 -15.470 1.00 96.94 82 LEU A C 1
ATOM 626 O O . LEU A 1 82 ? 9.970 5.722 -14.803 1.00 96.94 82 LEU A O 1
ATOM 630 N N . PHE A 1 83 ? 8.949 7.671 -15.292 1.00 97.12 83 PHE A N 1
ATOM 631 C CA . PHE A 1 83 ? 9.665 8.483 -14.309 1.00 97.12 83 PHE A CA 1
ATOM 632 C C . PHE A 1 83 ? 8.810 8.655 -13.063 1.00 97.12 83 PHE A C 1
ATOM 634 O O . PHE A 1 83 ? 7.756 9.286 -13.116 1.00 97.12 83 PHE A O 1
ATOM 641 N N . LEU A 1 84 ? 9.285 8.107 -11.951 1.00 96.56 84 LEU A N 1
ATOM 642 C CA . LEU A 1 84 ? 8.625 8.110 -10.653 1.00 96.56 84 LEU A CA 1
ATOM 643 C C . LEU A 1 84 ? 9.446 8.927 -9.654 1.00 96.56 84 LEU A C 1
ATOM 645 O O . LEU A 1 84 ? 10.672 9.032 -9.773 1.00 96.56 84 LEU A O 1
ATOM 649 N N . GLU A 1 85 ? 8.784 9.481 -8.643 1.00 95.12 85 GLU A N 1
ATOM 650 C CA . GLU A 1 85 ? 9.491 10.013 -7.479 1.00 95.12 85 GLU A CA 1
ATOM 651 C C . GLU A 1 85 ? 10.308 8.907 -6.783 1.00 95.12 85 GLU A C 1
ATOM 653 O O . GLU A 1 85 ? 9.931 7.733 -6.758 1.00 95.12 85 GLU A O 1
ATOM 658 N N . TYR A 1 86 ? 11.467 9.275 -6.240 1.00 94.94 86 TYR A N 1
ATOM 659 C CA . TYR A 1 86 ? 12.374 8.324 -5.606 1.00 94.94 86 TYR A CA 1
ATOM 660 C C . TYR A 1 86 ? 12.042 8.128 -4.122 1.00 94.94 86 TYR A C 1
ATOM 662 O O . TYR A 1 86 ? 12.086 9.076 -3.341 1.00 94.94 86 TYR A O 1
ATOM 670 N N . ALA A 1 87 ? 11.775 6.881 -3.733 1.00 94.81 87 ALA A N 1
ATOM 671 C CA . ALA A 1 87 ? 11.546 6.479 -2.349 1.00 94.81 87 ALA A CA 1
ATOM 672 C C . ALA A 1 87 ? 12.868 6.139 -1.645 1.00 94.81 87 ALA A C 1
ATOM 674 O O . ALA A 1 87 ? 13.404 5.039 -1.792 1.00 94.81 87 ALA A O 1
ATOM 675 N N . CYS A 1 88 ? 13.408 7.088 -0.880 1.00 89.94 88 CYS A N 1
ATOM 676 C CA . CYS A 1 88 ? 14.685 6.927 -0.177 1.00 89.94 88 CYS A CA 1
ATOM 677 C C . CYS A 1 88 ? 14.668 5.854 0.924 1.00 89.94 88 CYS A C 1
ATOM 679 O O . CYS A 1 88 ? 15.712 5.266 1.199 1.00 89.94 88 CYS A O 1
ATOM 681 N N . GLY A 1 89 ? 13.503 5.571 1.516 1.00 90.81 89 GLY A N 1
ATOM 682 C CA . GLY A 1 89 ? 13.328 4.566 2.567 1.00 90.81 89 GLY A CA 1
ATOM 683 C C . GLY A 1 89 ? 13.150 3.134 2.052 1.00 90.81 89 GLY A C 1
ATOM 684 O O . GLY A 1 89 ? 12.960 2.224 2.856 1.00 90.81 89 GLY A O 1
ATOM 685 N N . GLY A 1 90 ? 13.196 2.917 0.732 1.00 94.38 90 GLY A N 1
ATOM 686 C CA . GLY A 1 90 ? 12.947 1.610 0.124 1.00 94.38 90 GLY A CA 1
ATOM 687 C C . GLY A 1 90 ? 11.465 1.230 0.152 1.00 94.38 90 GLY A C 1
ATOM 688 O O . GLY A 1 90 ? 10.594 2.065 -0.101 1.00 94.38 90 GLY A O 1
ATOM 689 N N . SER A 1 91 ? 11.173 -0.041 0.425 1.00 96.69 91 SER A N 1
ATOM 690 C CA . SER A 1 91 ? 9.810 -0.576 0.505 1.00 96.69 91 SER A CA 1
ATOM 691 C C . SER A 1 91 ? 9.388 -0.910 1.938 1.00 96.69 91 SER A C 1
ATOM 693 O O . SER A 1 91 ? 10.211 -1.113 2.834 1.00 96.69 91 SER A O 1
ATOM 695 N N . LEU A 1 92 ? 8.082 -1.047 2.166 1.00 97.50 92 LEU A N 1
ATOM 696 C CA . LEU A 1 92 ? 7.548 -1.527 3.438 1.00 97.50 92 LEU A CA 1
ATOM 697 C C . LEU A 1 92 ? 8.036 -2.955 3.735 1.00 97.50 92 LEU A C 1
ATOM 699 O O . LEU A 1 92 ? 8.226 -3.308 4.895 1.00 97.50 92 LEU A O 1
ATOM 703 N N . HIS A 1 93 ? 8.302 -3.769 2.707 1.00 96.75 93 HIS A N 1
ATOM 704 C CA . HIS A 1 93 ? 8.928 -5.080 2.884 1.00 96.75 93 HIS A CA 1
ATOM 705 C C . HIS A 1 93 ? 10.310 -4.977 3.547 1.00 96.75 93 HIS A C 1
ATOM 707 O O . HIS A 1 93 ? 10.612 -5.745 4.467 1.00 96.75 93 HIS A O 1
ATOM 713 N N . ASP A 1 94 ? 11.127 -4.013 3.118 1.00 95.00 94 ASP A N 1
ATOM 714 C CA . ASP A 1 94 ? 12.441 -3.751 3.710 1.00 95.00 94 ASP A CA 1
ATOM 715 C C . ASP A 1 94 ? 12.291 -3.290 5.160 1.00 95.00 94 ASP A C 1
ATOM 717 O O . ASP A 1 94 ? 13.004 -3.768 6.045 1.00 95.00 94 ASP A O 1
ATOM 721 N N . LEU A 1 95 ? 11.318 -2.413 5.427 1.00 93.94 95 LEU A N 1
ATOM 722 C CA . LEU A 1 95 ? 11.025 -1.914 6.769 1.00 93.94 95 LEU A CA 1
ATOM 723 C C . LEU A 1 95 ? 10.619 -3.048 7.730 1.00 93.94 95 LEU A C 1
ATOM 725 O O . LEU A 1 95 ? 11.203 -3.179 8.811 1.00 93.94 95 LEU A O 1
ATOM 729 N N . ILE A 1 96 ? 9.697 -3.926 7.317 1.00 95.19 96 ILE A N 1
ATOM 730 C CA . ILE A 1 96 ? 9.255 -5.096 8.100 1.00 95.19 96 ILE A CA 1
ATOM 731 C C . ILE A 1 96 ? 10.424 -6.064 8.338 1.00 95.19 96 ILE A C 1
ATOM 733 O O . ILE A 1 96 ? 10.635 -6.552 9.452 1.00 95.19 96 ILE A O 1
ATOM 737 N N . THR A 1 97 ? 11.222 -6.331 7.303 1.00 94.75 97 THR A N 1
ATOM 738 C CA . THR A 1 97 ? 12.358 -7.260 7.380 1.00 94.75 97 THR A CA 1
ATOM 739 C C . THR A 1 97 ? 13.457 -6.728 8.300 1.00 94.75 97 THR A C 1
ATOM 741 O O . THR A 1 97 ? 14.005 -7.473 9.118 1.00 94.75 97 THR A O 1
ATOM 744 N N . ASN A 1 98 ? 13.752 -5.429 8.233 1.00 90.19 98 ASN A N 1
ATOM 745 C CA . ASN A 1 98 ? 14.704 -4.765 9.120 1.00 90.19 98 ASN A CA 1
ATOM 746 C C . ASN A 1 98 ? 14.224 -4.761 10.577 1.00 90.19 98 ASN A C 1
ATOM 748 O O . ASN A 1 98 ? 15.015 -5.064 11.475 1.00 90.19 98 ASN A O 1
ATOM 752 N N . SER A 1 99 ? 12.936 -4.494 10.812 1.00 88.56 99 SER A N 1
ATOM 753 C CA . SER A 1 99 ? 12.283 -4.616 12.123 1.00 88.56 99 SER A CA 1
ATOM 754 C C . SER A 1 99 ? 12.465 -6.026 12.705 1.00 88.56 99 SER A C 1
ATOM 756 O O . SER A 1 99 ? 12.975 -6.184 13.822 1.00 88.56 99 SER A O 1
ATOM 758 N N . LYS A 1 100 ? 12.167 -7.063 11.911 1.00 88.69 100 LYS A N 1
ATOM 759 C CA . LYS A 1 100 ? 12.334 -8.471 12.294 1.00 88.69 100 LYS A CA 1
ATOM 760 C C . LYS A 1 100 ? 13.788 -8.824 12.606 1.00 88.69 100 LYS A C 1
ATOM 762 O O . LYS A 1 100 ? 14.056 -9.416 13.649 1.00 88.69 100 LYS A O 1
ATOM 767 N N . ARG A 1 101 ? 14.734 -8.427 11.747 1.00 89.25 101 ARG A N 1
ATOM 768 C CA . ARG A 1 101 ? 16.176 -8.690 11.924 1.00 89.25 101 ARG A CA 1
ATOM 769 C C . ARG A 1 101 ? 16.728 -8.061 13.201 1.00 89.25 101 ARG A C 1
ATOM 771 O O . ARG A 1 101 ? 17.612 -8.627 13.835 1.00 89.25 101 ARG A O 1
ATOM 778 N N . ARG A 1 102 ? 16.211 -6.889 13.575 1.00 88.00 102 ARG A N 1
ATOM 779 C CA . ARG A 1 102 ? 16.588 -6.173 14.801 1.00 88.00 102 ARG A CA 1
ATOM 780 C C . ARG A 1 102 ? 15.825 -6.653 16.036 1.00 88.00 102 ARG A C 1
ATOM 782 O O . ARG A 1 102 ? 16.140 -6.200 17.128 1.00 88.00 102 ARG A O 1
ATOM 789 N N . MET A 1 103 ? 14.841 -7.541 15.871 1.00 85.75 103 MET A N 1
ATOM 790 C CA . MET A 1 103 ? 13.910 -7.971 16.921 1.00 85.75 103 MET A CA 1
ATOM 791 C C . MET A 1 103 ? 13.140 -6.804 17.567 1.00 85.75 103 MET A C 1
ATOM 793 O O . MET A 1 103 ? 12.747 -6.877 18.729 1.00 85.75 103 MET A O 1
ATOM 797 N N . ILE A 1 104 ? 12.899 -5.728 16.810 1.00 85.69 104 ILE A N 1
ATOM 798 C CA . ILE A 1 104 ? 12.137 -4.553 17.253 1.00 85.69 104 ILE A CA 1
ATOM 799 C C . ILE A 1 104 ? 10.840 -4.537 16.459 1.00 85.69 104 ILE A C 1
ATOM 801 O O . ILE A 1 104 ? 10.843 -4.100 15.313 1.00 85.69 104 ILE A O 1
ATOM 805 N N . LYS A 1 105 ? 9.748 -5.039 17.039 1.00 85.50 105 LYS A N 1
ATOM 806 C CA . LYS A 1 105 ? 8.436 -5.048 16.376 1.00 85.50 105 LYS A CA 1
ATOM 807 C C . LYS A 1 105 ? 7.902 -3.629 16.195 1.00 85.50 105 LYS A C 1
ATOM 809 O O . LYS A 1 105 ? 8.070 -2.793 17.081 1.00 85.50 105 LYS A O 1
ATOM 814 N N . MET A 1 106 ? 7.207 -3.408 15.084 1.00 90.31 106 MET A N 1
ATOM 815 C CA . MET A 1 106 ? 6.422 -2.194 14.870 1.00 90.31 106 MET A CA 1
ATOM 816 C C . MET A 1 106 ? 5.332 -2.117 15.941 1.00 90.31 106 MET A C 1
ATOM 818 O O . MET A 1 106 ? 4.696 -3.123 16.270 1.00 90.31 106 MET A O 1
ATOM 822 N N . SER A 1 107 ? 5.133 -0.935 16.515 1.00 90.81 107 SER A N 1
ATOM 823 C CA . SER A 1 107 ? 4.064 -0.750 17.501 1.00 90.81 107 SER A CA 1
ATOM 824 C C . SER A 1 107 ? 2.698 -0.774 16.813 1.00 90.81 107 SER A C 1
ATOM 826 O O . SER A 1 107 ? 2.574 -0.346 15.670 1.00 90.81 107 SER A O 1
ATOM 828 N N . GLU A 1 108 ? 1.637 -1.202 17.502 1.00 93.19 108 GLU A N 1
ATOM 829 C CA . GLU A 1 108 ? 0.285 -1.160 16.919 1.00 93.19 108 GLU A CA 1
ATOM 830 C C . GLU A 1 108 ? -0.152 0.257 16.512 1.00 93.19 108 GLU A C 1
ATOM 832 O O . GLU A 1 108 ? -0.934 0.408 15.579 1.00 93.19 108 GLU A O 1
ATOM 837 N N . LEU A 1 109 ? 0.389 1.294 17.162 1.00 90.12 109 LEU A N 1
ATOM 838 C CA . LEU A 1 109 ? 0.159 2.691 16.789 1.00 90.12 109 LEU A CA 1
ATOM 839 C C . LEU A 1 109 ? 0.797 3.036 15.445 1.00 90.12 109 LEU A C 1
ATOM 841 O O . LEU A 1 109 ? 0.144 3.622 14.586 1.00 90.12 109 LEU A O 1
ATOM 845 N N . GLU A 1 110 ? 2.054 2.642 15.256 1.00 91.06 110 GLU A N 1
ATOM 846 C CA . GLU A 1 110 ? 2.764 2.804 13.988 1.00 91.06 110 GLU A CA 1
ATOM 847 C C . GLU A 1 110 ? 2.056 2.024 12.873 1.00 91.06 110 GLU A C 1
ATOM 849 O O . GLU A 1 110 ? 1.744 2.579 11.820 1.00 91.06 110 GLU A O 1
ATOM 854 N N . VAL A 1 111 ? 1.695 0.764 13.137 1.00 95.50 111 VAL A N 1
ATOM 855 C CA . VAL A 1 111 ? 0.953 -0.068 12.184 1.00 95.50 111 VAL A CA 1
ATOM 856 C C . VAL A 1 111 ? -0.409 0.541 11.848 1.00 95.50 111 VAL A C 1
ATOM 858 O O . VAL A 1 111 ? -0.793 0.555 10.681 1.00 95.50 111 VAL A O 1
ATOM 861 N N . GLY A 1 112 ? -1.141 1.068 12.832 1.00 96.06 112 GLY A N 1
ATOM 862 C CA . GLY A 1 112 ? -2.419 1.741 12.604 1.00 96.06 112 GLY A CA 1
ATOM 863 C C . GLY A 1 112 ? -2.275 3.012 11.765 1.00 96.06 112 GLY A C 1
ATOM 864 O O . GLY A 1 112 ? -3.116 3.281 10.906 1.00 96.06 112 GLY A O 1
ATOM 865 N N . PHE A 1 113 ? -1.183 3.761 11.939 1.00 93.38 113 PHE A N 1
ATOM 866 C CA . PHE A 1 113 ? -0.886 4.939 11.126 1.00 93.38 113 PHE A CA 1
ATOM 867 C C . PHE A 1 113 ? -0.512 4.568 9.684 1.00 93.38 113 PHE A C 1
ATOM 869 O O . PHE A 1 113 ? -0.975 5.201 8.735 1.00 93.38 113 PHE A O 1
ATOM 876 N N . TYR A 1 114 ? 0.263 3.504 9.484 1.00 96.31 114 TYR A N 1
ATOM 877 C CA . TYR A 1 114 ? 0.536 2.976 8.148 1.00 96.31 114 TYR A CA 1
ATOM 878 C C . TYR A 1 114 ? -0.720 2.404 7.490 1.00 96.31 114 TYR A C 1
ATOM 880 O O . TYR A 1 114 ? -0.987 2.713 6.332 1.00 96.31 114 TYR A O 1
ATOM 888 N N . ALA A 1 115 ? -1.563 1.679 8.227 1.00 98.31 115 ALA A N 1
ATOM 889 C CA . ALA A 1 115 ? -2.857 1.214 7.733 1.00 98.31 115 ALA A CA 1
ATOM 890 C C . ALA A 1 115 ? -3.755 2.384 7.293 1.00 98.31 115 ALA A C 1
ATOM 892 O O . ALA A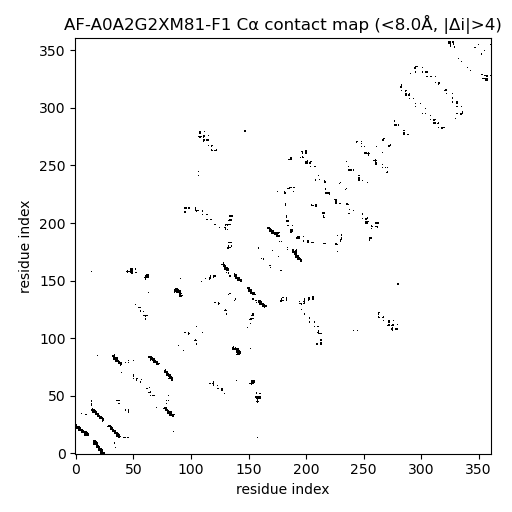 1 115 ? -4.363 2.316 6.229 1.00 98.31 115 ALA A O 1
ATOM 893 N N . TYR A 1 116 ? -3.783 3.488 8.047 1.00 97.38 116 TYR A N 1
ATOM 894 C CA . TYR A 1 116 ? -4.476 4.715 7.644 1.00 97.38 116 TYR A CA 1
ATOM 895 C C . TYR A 1 116 ? -3.975 5.249 6.298 1.00 97.38 116 TYR A C 1
ATOM 897 O O . TYR A 1 116 ? -4.778 5.579 5.425 1.00 97.38 116 TYR A O 1
ATOM 905 N N . GLN A 1 117 ? -2.657 5.330 6.114 1.00 96.88 117 GLN A N 1
ATOM 906 C CA . GLN A 1 117 ? -2.054 5.809 4.869 1.00 96.88 117 GLN A CA 1
ATOM 907 C C . GLN A 1 117 ? -2.422 4.914 3.677 1.00 96.88 117 GLN A C 1
ATOM 909 O O . GLN A 1 117 ? -2.831 5.420 2.632 1.00 96.88 117 GLN A O 1
ATOM 914 N N . LEU A 1 118 ? -2.367 3.589 3.854 1.00 98.69 118 LEU A N 1
ATOM 915 C CA . LEU A 1 118 ? -2.776 2.624 2.829 1.00 98.69 118 LEU A CA 1
ATOM 916 C C . LEU A 1 118 ? -4.264 2.751 2.484 1.00 98.69 118 LEU A C 1
ATOM 918 O O . LEU A 1 118 ? -4.620 2.751 1.307 1.00 98.69 118 LEU A O 1
ATOM 922 N N . LEU A 1 119 ? -5.127 2.914 3.490 1.00 98.69 119 LEU A N 1
ATOM 923 C CA . LEU A 1 119 ? -6.566 3.085 3.289 1.00 98.69 119 LEU A CA 1
ATOM 924 C C . LEU A 1 119 ? -6.906 4.394 2.561 1.00 98.69 119 LEU A C 1
ATOM 926 O O . LEU A 1 119 ? -7.791 4.398 1.712 1.00 98.69 119 L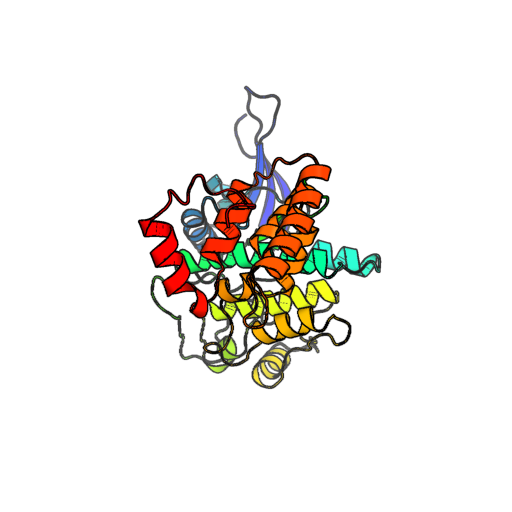EU A O 1
ATOM 930 N N . ASN A 1 120 ? -6.199 5.496 2.833 1.00 97.56 120 ASN A N 1
ATOM 931 C CA . ASN A 1 120 ? -6.383 6.742 2.075 1.00 97.56 120 ASN A CA 1
ATOM 932 C C . ASN A 1 120 ? -5.933 6.601 0.621 1.00 97.56 120 ASN A C 1
ATOM 934 O O . ASN A 1 120 ? -6.643 7.040 -0.285 1.00 97.56 120 ASN A O 1
ATOM 938 N N . GLY A 1 121 ? -4.775 5.970 0.398 1.00 98.38 121 GLY A N 1
ATOM 939 C CA . GLY A 1 121 ? -4.274 5.694 -0.946 1.00 98.38 121 GLY A CA 1
ATOM 940 C C . GLY A 1 121 ? -5.267 4.853 -1.742 1.00 98.38 121 GLY A C 1
ATOM 941 O O . GLY A 1 121 ? -5.699 5.259 -2.819 1.00 98.38 121 GLY A O 1
ATOM 942 N N . VAL A 1 122 ? -5.704 3.723 -1.179 1.00 98.50 122 VAL A N 1
ATOM 943 C CA . VAL A 1 122 ? -6.614 2.806 -1.873 1.00 98.50 122 VAL A CA 1
ATOM 944 C C . VAL A 1 122 ? -7.996 3.415 -2.089 1.00 98.50 122 VAL A C 1
ATOM 946 O O . VAL A 1 122 ? -8.586 3.226 -3.147 1.00 98.50 122 VAL A O 1
ATOM 949 N N . GLN A 1 123 ? -8.494 4.217 -1.143 1.00 97.69 123 GLN A N 1
ATOM 950 C CA . GLN A 1 123 ? -9.750 4.936 -1.320 1.00 97.69 123 GLN A CA 1
ATOM 951 C C . GLN A 1 123 ? -9.687 5.865 -2.536 1.00 97.69 123 GLN A C 1
ATOM 953 O O . GLN A 1 123 ? -10.642 5.943 -3.309 1.00 97.69 123 GLN A O 1
ATOM 958 N N . HIS A 1 124 ? -8.575 6.583 -2.711 1.00 97.38 124 HIS A N 1
ATOM 959 C CA . HIS A 1 124 ? -8.398 7.463 -3.860 1.00 97.38 124 HIS A CA 1
ATOM 960 C C . HIS A 1 124 ? -8.381 6.668 -5.173 1.00 97.38 124 HIS A C 1
ATOM 962 O O . HIS A 1 124 ? -9.082 7.038 -6.113 1.00 97.38 124 HIS A O 1
ATOM 968 N N . VAL A 1 125 ? -7.662 5.539 -5.204 1.00 97.62 125 VAL A N 1
ATOM 969 C CA . VAL A 1 125 ? -7.647 4.592 -6.335 1.00 97.62 125 VAL A CA 1
ATOM 970 C C . VAL A 1 125 ? -9.067 4.128 -6.677 1.00 97.62 125 VAL A C 1
ATOM 972 O O . VAL A 1 125 ? -9.521 4.264 -7.813 1.00 97.62 125 VAL A O 1
ATOM 975 N N . HIS A 1 126 ? -9.815 3.675 -5.672 1.00 96.50 126 HIS A N 1
ATOM 976 C CA . HIS A 1 126 ? -11.182 3.175 -5.818 1.00 96.50 126 HIS A CA 1
ATOM 977 C C . HIS A 1 126 ? -12.169 4.246 -6.289 1.00 96.50 126 HIS A C 1
ATOM 979 O O . HIS A 1 126 ? -13.059 3.949 -7.088 1.00 96.50 126 HIS A O 1
ATOM 985 N N . LYS A 1 127 ? -12.027 5.491 -5.820 1.00 94.81 127 LYS A N 1
ATOM 986 C CA . LYS A 1 127 ? -12.852 6.635 -6.250 1.00 94.81 127 LYS A CA 1
ATOM 987 C C . LYS A 1 127 ? -12.596 7.045 -7.698 1.00 94.81 127 LYS A C 1
ATOM 989 O O . LYS A 1 127 ? -13.475 7.632 -8.316 1.00 94.81 127 LYS A O 1
ATOM 994 N N . LYS A 1 128 ? -11.417 6.735 -8.236 1.00 95.19 128 LYS A N 1
ATOM 995 C CA . LYS A 1 128 ? -11.062 6.962 -9.643 1.00 95.19 128 LYS A CA 1
ATOM 996 C C . LYS A 1 128 ? -11.443 5.793 -10.556 1.00 95.19 128 LYS A C 1
ATOM 998 O O . LYS A 1 128 ? -11.098 5.823 -11.727 1.00 95.19 128 LYS A O 1
ATOM 1003 N N . GLY A 1 129 ? -12.163 4.795 -10.034 1.00 94.44 129 GLY A N 1
ATOM 1004 C CA . GLY A 1 129 ? -12.663 3.667 -10.821 1.00 94.44 129 GLY A CA 1
ATOM 1005 C C . GLY A 1 129 ? -11.636 2.560 -11.048 1.00 94.44 129 GLY A C 1
ATOM 1006 O O . GLY A 1 129 ? -11.843 1.723 -11.921 1.00 94.44 129 GLY A O 1
ATOM 1007 N N . TRP A 1 130 ? -10.553 2.528 -10.267 1.00 96.25 130 TRP A N 1
ATOM 1008 C CA . TRP A 1 130 ? -9.498 1.523 -10.384 1.00 96.25 130 TRP A CA 1
ATOM 1009 C C . TRP A 1 130 ? -9.505 0.540 -9.213 1.00 96.25 130 TRP A C 1
ATOM 1011 O O . TRP A 1 130 ? -9.914 0.874 -8.100 1.00 96.25 130 TRP A O 1
ATOM 1021 N N . ILE A 1 131 ? -8.998 -0.665 -9.461 1.00 97.31 131 ILE A N 1
ATOM 1022 C CA . ILE A 1 131 ? -8.598 -1.658 -8.455 1.00 97.31 131 ILE A CA 1
ATOM 1023 C C . ILE A 1 131 ? -7.102 -1.900 -8.644 1.00 97.31 131 ILE A C 1
ATOM 1025 O O . ILE A 1 131 ? -6.670 -2.175 -9.764 1.00 97.31 131 ILE A O 1
ATOM 1029 N N . HIS A 1 132 ? -6.307 -1.828 -7.579 1.00 97.62 132 HIS A N 1
ATOM 1030 C CA . HIS A 1 132 ? -4.851 -1.969 -7.672 1.00 97.62 132 HIS A CA 1
ATOM 1031 C C . HIS A 1 132 ? -4.421 -3.411 -7.989 1.00 97.62 132 HIS A C 1
ATOM 1033 O O . HIS A 1 132 ? -3.490 -3.623 -8.766 1.00 97.62 132 HIS A O 1
ATOM 1039 N N . CYS A 1 133 ? -5.076 -4.410 -7.393 1.00 96.50 133 CYS A N 1
ATOM 1040 C CA . CYS A 1 133 ? -4.864 -5.851 -7.600 1.00 96.50 133 CYS A CA 1
ATOM 1041 C C . CYS A 1 133 ? -3.519 -6.443 -7.126 1.00 96.50 133 CYS A C 1
ATOM 1043 O O . CYS A 1 133 ? -3.376 -7.663 -7.137 1.00 96.50 133 CYS A O 1
ATOM 1045 N N . ASP A 1 134 ? -2.534 -5.649 -6.697 1.00 97.06 134 ASP A N 1
ATOM 1046 C CA . ASP A 1 134 ? -1.221 -6.160 -6.249 1.00 97.06 134 ASP A CA 1
ATOM 1047 C C . ASP A 1 134 ? -0.652 -5.366 -5.061 1.00 97.06 134 ASP A C 1
ATOM 1049 O O . ASP A 1 134 ? 0.544 -5.074 -4.994 1.00 97.06 134 ASP A O 1
ATOM 1053 N N . ILE A 1 135 ? -1.519 -5.004 -4.108 1.00 98.62 135 ILE A N 1
ATOM 1054 C CA . ILE A 1 135 ? -1.084 -4.393 -2.847 1.00 98.62 135 ILE A CA 1
ATOM 1055 C C . ILE A 1 135 ? -0.343 -5.439 -2.011 1.00 98.62 135 ILE A C 1
ATOM 1057 O O . ILE A 1 135 ? -0.875 -6.493 -1.672 1.00 98.62 135 ILE A O 1
ATOM 1061 N N . LYS A 1 136 ? 0.901 -5.125 -1.661 1.00 97.75 136 LYS A N 1
ATOM 1062 C CA . LYS A 1 136 ? 1.783 -5.940 -0.818 1.00 97.75 136 LYS A CA 1
ATOM 1063 C C . LYS A 1 136 ? 2.913 -5.063 -0.275 1.00 97.75 136 LYS A C 1
ATOM 1065 O O . LYS A 1 136 ? 3.225 -4.052 -0.907 1.00 97.75 136 LYS A O 1
ATOM 1070 N N . PRO A 1 137 ? 3.608 -5.457 0.807 1.00 98.06 137 PRO A N 1
ATOM 1071 C CA . PRO A 1 137 ? 4.729 -4.695 1.359 1.00 98.06 137 PRO A CA 1
ATOM 1072 C C . PRO A 1 137 ? 5.799 -4.274 0.335 1.00 98.06 137 PRO A C 1
ATOM 1074 O O . PRO A 1 137 ? 6.371 -3.198 0.461 1.00 98.06 137 PRO A O 1
ATOM 1077 N N . ALA A 1 138 ? 6.064 -5.086 -0.693 1.00 96.62 138 ALA A N 1
ATOM 1078 C CA . ALA A 1 138 ? 7.054 -4.766 -1.729 1.00 96.62 138 ALA A CA 1
ATOM 1079 C C . ALA A 1 138 ? 6.609 -3.647 -2.697 1.00 96.62 138 ALA A C 1
ATOM 1081 O O . ALA A 1 138 ? 7.458 -2.989 -3.288 1.00 96.62 138 ALA A O 1
ATOM 1082 N N . ASN A 1 139 ? 5.298 -3.416 -2.828 1.00 97.56 139 ASN A N 1
ATOM 1083 C CA . ASN A 1 139 ? 4.700 -2.388 -3.691 1.00 97.56 139 ASN A CA 1
ATOM 1084 C C . ASN A 1 139 ? 4.228 -1.160 -2.890 1.00 97.56 139 ASN A C 1
ATOM 1086 O O . ASN A 1 139 ? 3.500 -0.309 -3.393 1.00 97.56 139 ASN A O 1
ATOM 1090 N N . ILE A 1 140 ? 4.631 -1.066 -1.622 1.00 98.50 140 ILE A N 1
ATOM 1091 C CA . ILE A 1 140 ? 4.381 0.085 -0.759 1.00 98.50 140 ILE A CA 1
ATOM 1092 C C . ILE A 1 140 ? 5.730 0.739 -0.506 1.00 98.50 140 ILE A C 1
ATOM 1094 O O . ILE A 1 140 ? 6.605 0.145 0.121 1.00 98.50 140 ILE A O 1
ATOM 1098 N N . LEU A 1 141 ? 5.907 1.948 -1.019 1.00 97.62 141 LEU A N 1
ATOM 1099 C CA . LEU A 1 141 ? 7.162 2.681 -0.955 1.00 97.62 141 LEU A CA 1
ATOM 1100 C C . LEU A 1 141 ? 7.224 3.563 0.290 1.00 97.62 141 LEU A C 1
ATOM 1102 O O . LEU A 1 141 ? 6.225 4.171 0.683 1.00 97.62 141 LEU A O 1
ATOM 1106 N N . VAL A 1 142 ? 8.411 3.630 0.886 1.00 96.12 142 VAL A N 1
ATOM 1107 C CA . VAL A 1 142 ? 8.699 4.344 2.129 1.00 96.12 142 VAL A CA 1
ATOM 1108 C C . VAL A 1 142 ? 9.472 5.615 1.794 1.00 96.12 142 VAL A C 1
ATOM 1110 O O . VAL A 1 142 ? 10.562 5.579 1.222 1.00 96.12 142 VAL A O 1
ATOM 1113 N N . PHE A 1 143 ? 8.900 6.749 2.170 1.00 92.38 143 PHE A N 1
ATOM 1114 C CA . PHE A 1 143 ? 9.509 8.064 2.061 1.00 92.38 143 PHE A CA 1
ATOM 1115 C C . PHE A 1 143 ? 9.794 8.585 3.463 1.00 92.38 143 PHE A C 1
ATOM 1117 O O . PHE A 1 143 ? 9.009 8.377 4.396 1.00 92.38 143 PHE A O 1
ATOM 1124 N N . ASP A 1 144 ? 10.913 9.283 3.609 1.00 81.62 144 ASP A N 1
ATOM 1125 C CA . ASP A 1 144 ? 11.198 9.982 4.850 1.00 81.62 144 ASP A CA 1
ATOM 1126 C C . ASP A 1 144 ? 10.189 11.113 5.029 1.00 81.62 144 ASP A C 1
ATOM 1128 O O . ASP A 1 144 ? 9.943 11.918 4.128 1.00 81.62 144 ASP A O 1
ATOM 1132 N N . ASN A 1 145 ? 9.574 11.148 6.204 1.00 67.62 145 ASN A N 1
ATOM 1133 C CA . ASN A 1 145 ? 8.775 12.273 6.638 1.00 67.62 145 ASN A CA 1
ATOM 1134 C C . ASN A 1 145 ? 9.377 12.761 7.950 1.00 67.62 145 ASN A C 1
ATOM 1136 O O . ASN A 1 145 ? 9.436 12.037 8.940 1.00 67.62 145 ASN A O 1
ATOM 1140 N N . GLU A 1 146 ? 9.873 13.994 7.934 1.00 53.03 146 GLU A N 1
ATOM 1141 C CA . GLU A 1 146 ? 10.493 14.621 9.102 1.00 53.03 146 GLU A CA 1
ATOM 1142 C C . GLU A 1 146 ? 9.461 14.993 10.178 1.00 53.03 146 GLU A C 1
ATOM 1144 O O . GLU A 1 146 ? 9.830 15.372 11.290 1.00 53.03 146 GLU A O 1
ATOM 1149 N N . ARG A 1 147 ? 8.158 14.878 9.882 1.00 50.00 147 ARG A N 1
ATOM 1150 C CA . ARG A 1 147 ? 7.101 15.097 10.871 1.00 50.00 147 ARG A CA 1
ATOM 1151 C C . ARG A 1 147 ? 6.900 13.838 11.711 1.00 50.00 147 ARG A C 1
ATOM 1153 O O . ARG A 1 147 ? 6.484 12.796 11.216 1.00 50.00 147 ARG A O 1
ATOM 1160 N N . ASP A 1 148 ? 7.189 13.974 13.002 1.00 57.16 148 ASP A N 1
ATOM 1161 C CA . ASP A 1 148 ? 6.785 13.050 14.069 1.00 57.16 148 ASP A CA 1
ATOM 1162 C C . ASP A 1 148 ? 7.441 11.652 14.050 1.00 57.16 148 ASP A C 1
ATOM 1164 O O . ASP A 1 148 ? 7.019 10.753 14.777 1.00 57.16 148 ASP A O 1
ATOM 1168 N N . GLY A 1 149 ? 8.512 11.468 13.267 1.00 67.81 149 GLY A N 1
ATOM 1169 C CA . GLY A 1 149 ? 9.331 10.248 13.267 1.00 67.81 149 GLY A CA 1
ATOM 1170 C C . GLY A 1 149 ? 8.678 9.022 12.618 1.00 67.81 149 GLY A C 1
ATOM 1171 O O . GLY A 1 149 ? 9.208 7.922 12.758 1.00 67.81 149 GLY A O 1
ATOM 1172 N N . MET A 1 150 ? 7.547 9.196 11.928 1.00 82.12 150 MET A N 1
ATOM 1173 C CA . MET A 1 150 ? 6.845 8.146 11.181 1.00 82.12 150 MET A CA 1
ATOM 1174 C C . MET A 1 150 ? 7.082 8.316 9.683 1.00 82.12 150 MET A C 1
ATOM 1176 O O . MET A 1 150 ? 7.078 9.436 9.180 1.00 82.12 150 MET A O 1
ATOM 1180 N N . HIS A 1 151 ? 7.217 7.219 8.941 1.00 89.44 151 HIS A N 1
ATOM 1181 C CA . HIS A 1 151 ? 7.420 7.303 7.496 1.00 89.44 151 HIS A CA 1
ATOM 1182 C C . HIS A 1 151 ? 6.142 7.686 6.732 1.00 89.44 151 HIS A C 1
ATOM 1184 O O . HIS A 1 151 ? 5.015 7.358 7.124 1.00 89.44 151 HIS A O 1
ATOM 1190 N N . GLN A 1 152 ? 6.323 8.337 5.584 1.00 92.12 152 GLN A N 1
ATOM 1191 C CA . GLN A 1 152 ? 5.264 8.504 4.596 1.00 92.12 152 GLN A CA 1
ATOM 1192 C C . GLN A 1 152 ? 5.236 7.268 3.692 1.00 92.12 152 GLN A C 1
ATOM 1194 O O . GLN A 1 152 ? 6.234 6.927 3.062 1.00 92.12 152 GLN A O 1
ATOM 1199 N N . LEU A 1 153 ? 4.085 6.607 3.607 1.00 96.62 153 LEU A N 1
ATOM 1200 C CA . LEU A 1 153 ? 3.869 5.453 2.742 1.00 96.62 153 LEU A CA 1
ATOM 1201 C C . LEU A 1 153 ? 3.071 5.845 1.504 1.00 96.62 153 LEU A C 1
ATOM 1203 O O . LEU A 1 153 ? 2.091 6.599 1.591 1.00 96.62 153 LEU A O 1
ATOM 1207 N N . LYS A 1 154 ? 3.475 5.292 0.359 1.00 98.19 154 LYS A N 1
ATOM 1208 C CA . LYS A 1 154 ? 2.775 5.462 -0.916 1.00 98.19 154 LYS A CA 1
ATOM 1209 C C . LYS A 1 154 ? 2.599 4.130 -1.639 1.00 98.19 154 LYS A C 1
ATOM 1211 O O . LYS A 1 154 ? 3.539 3.343 -1.719 1.00 98.19 154 LYS A O 1
ATOM 1216 N N . LEU A 1 155 ? 1.404 3.894 -2.176 1.00 98.62 155 LEU A N 1
ATOM 1217 C CA . LEU A 1 155 ? 1.127 2.778 -3.083 1.00 98.62 155 LEU A CA 1
ATOM 1218 C C . LEU A 1 155 ? 1.873 2.984 -4.408 1.00 98.62 155 LEU A C 1
ATOM 1220 O O . LEU A 1 155 ? 1.923 4.106 -4.920 1.00 98.62 155 LEU A O 1
ATOM 1224 N N . ALA A 1 156 ? 2.434 1.911 -4.955 1.00 97.12 156 ALA A N 1
ATOM 1225 C CA . ALA A 1 156 ? 3.183 1.898 -6.206 1.00 97.12 156 ALA A CA 1
ATOM 1226 C C . ALA A 1 156 ? 2.923 0.607 -6.999 1.00 97.12 156 ALA A C 1
ATOM 1228 O O . ALA A 1 156 ? 2.332 -0.335 -6.486 1.00 97.12 156 ALA A O 1
ATOM 1229 N N . ASP A 1 157 ? 3.431 0.550 -8.233 1.00 95.44 157 ASP A N 1
ATOM 1230 C CA . ASP A 1 157 ? 3.303 -0.594 -9.144 1.00 95.44 157 ASP A CA 1
ATOM 1231 C C . ASP A 1 157 ? 1.854 -0.897 -9.556 1.00 95.44 157 ASP A C 1
ATOM 1233 O O . ASP A 1 157 ? 1.257 -1.919 -9.215 1.00 95.44 157 ASP A O 1
ATOM 1237 N N . PHE A 1 158 ? 1.295 0.006 -10.361 1.00 96.50 158 PHE A N 1
ATOM 1238 C CA . PHE A 1 158 ? -0.063 -0.113 -10.900 1.00 96.50 158 PHE A CA 1
ATOM 1239 C C . PHE A 1 158 ? -0.146 -0.964 -12.175 1.00 96.50 158 PHE A C 1
ATOM 1241 O O . PHE A 1 158 ? -1.201 -1.005 -12.807 1.00 96.50 158 PHE A O 1
ATOM 1248 N N . GLY A 1 159 ? 0.921 -1.677 -12.551 1.00 94.81 159 GLY A N 1
ATOM 1249 C CA . GLY A 1 159 ? 0.991 -2.431 -13.809 1.00 94.81 159 GLY A CA 1
ATOM 1250 C C . GLY A 1 159 ? 0.043 -3.633 -13.913 1.00 94.81 159 GLY A C 1
ATOM 1251 O O . GLY A 1 159 ? -0.061 -4.234 -14.981 1.00 94.81 159 GLY A O 1
ATOM 1252 N N . LEU A 1 160 ? -0.651 -3.980 -12.824 1.00 94.50 160 LEU A N 1
ATOM 1253 C CA . LEU A 1 160 ? -1.676 -5.028 -12.761 1.00 94.50 160 LEU A CA 1
ATOM 1254 C C . LEU A 1 160 ? -3.094 -4.500 -12.508 1.00 94.50 160 LEU A C 1
ATOM 1256 O O . LEU A 1 160 ? -4.027 -5.303 -12.377 1.00 94.50 160 LEU A O 1
ATOM 1260 N N . SER A 1 161 ? -3.263 -3.178 -12.460 1.00 95.50 161 SER A N 1
ATOM 1261 C CA . SER A 1 161 ? -4.535 -2.554 -12.099 1.00 95.50 161 SER A CA 1
ATOM 1262 C C . SER A 1 161 ? -5.659 -2.923 -13.067 1.00 95.50 161 SER A C 1
ATOM 1264 O O . SER A 1 161 ? -5.441 -3.313 -14.220 1.00 95.50 161 SER A O 1
ATOM 1266 N N . LEU A 1 162 ? -6.887 -2.813 -12.576 1.00 94.75 162 LEU A N 1
ATOM 1267 C CA . LEU A 1 162 ? -8.108 -3.043 -13.336 1.00 94.75 162 LEU A CA 1
ATOM 1268 C C . LEU A 1 162 ? -8.974 -1.794 -13.310 1.00 94.75 162 LEU A C 1
ATOM 1270 O O . LEU A 1 162 ? -9.281 -1.286 -12.231 1.00 94.75 162 LEU A O 1
ATOM 1274 N N . GLU A 1 163 ? -9.396 -1.341 -14.485 1.00 93.50 163 GLU A N 1
ATOM 1275 C CA . GLU A 1 163 ? -10.443 -0.333 -14.599 1.00 93.50 163 GLU A CA 1
ATOM 1276 C C . GLU A 1 163 ? -11.799 -1.011 -14.400 1.00 93.50 163 GLU A C 1
ATOM 1278 O O . GLU A 1 163 ? -12.127 -1.994 -15.066 1.00 93.50 163 GLU A O 1
ATOM 1283 N N . VAL A 1 164 ? -12.584 -0.497 -13.462 1.00 88.00 164 VAL A N 1
ATOM 1284 C CA . VAL A 1 164 ? -13.977 -0.899 -13.241 1.00 88.00 164 VAL A CA 1
ATOM 1285 C C . VAL A 1 164 ? -14.947 0.273 -13.376 1.00 88.00 164 VAL A C 1
ATOM 1287 O O . VAL A 1 164 ? -16.150 0.040 -13.460 1.00 88.00 164 VAL A O 1
ATOM 1290 N N . GLY A 1 165 ? -14.450 1.515 -13.445 1.00 80.50 165 GLY A N 1
ATOM 1291 C CA . GLY A 1 165 ? -15.271 2.722 -13.557 1.00 80.50 165 GLY A CA 1
ATOM 1292 C C . GLY A 1 165 ? -16.282 2.831 -12.410 1.00 80.50 165 GLY A C 1
ATOM 1293 O O . GLY A 1 165 ? -15.937 2.620 -11.244 1.00 80.50 165 GLY A O 1
ATOM 1294 N N . ASP A 1 166 ? -17.542 3.104 -12.760 1.00 72.19 166 ASP A N 1
ATOM 1295 C CA . ASP A 1 166 ? -18.688 3.065 -11.833 1.00 72.19 166 ASP A CA 1
ATOM 1296 C C . ASP A 1 166 ? -19.203 1.636 -11.568 1.00 72.19 166 ASP A C 1
ATOM 1298 O O . ASP A 1 166 ? -20.107 1.421 -10.757 1.00 72.19 166 ASP A O 1
ATOM 1302 N N . GLY A 1 167 ? -18.644 0.642 -12.261 1.00 68.62 167 GLY A N 1
ATOM 1303 C CA . GLY A 1 167 ? -18.940 -0.767 -12.054 1.00 68.62 167 GLY A CA 1
ATOM 1304 C C . GLY A 1 167 ? -18.458 -1.272 -10.692 1.00 68.62 167 GLY A C 1
ATOM 1305 O O . GLY A 1 167 ? -17.526 -0.751 -10.079 1.00 68.62 167 GLY A O 1
ATOM 1306 N N . MET A 1 168 ? -19.104 -2.335 -10.209 1.00 70.69 168 MET A N 1
ATOM 1307 C CA . MET A 1 168 ? -18.823 -2.894 -8.881 1.00 70.69 168 MET A CA 1
ATOM 1308 C C . MET A 1 168 ? -17.671 -3.909 -8.881 1.00 70.69 168 MET A C 1
ATOM 1310 O O . MET A 1 168 ? -16.995 -4.068 -7.863 1.00 70.69 168 MET A O 1
ATOM 1314 N N . ALA A 1 169 ? -17.449 -4.612 -9.997 1.00 80.25 169 ALA A N 1
ATOM 1315 C CA . ALA A 1 169 ? -16.450 -5.670 -10.103 1.00 80.25 169 ALA A CA 1
ATOM 1316 C C . ALA A 1 169 ? -16.127 -6.025 -11.561 1.00 80.25 169 ALA A C 1
ATOM 1318 O O . ALA A 1 169 ? -16.940 -5.831 -12.463 1.00 80.25 169 ALA A O 1
ATOM 1319 N N . TYR A 1 170 ? -14.963 -6.633 -11.754 1.00 80.19 170 TYR A N 1
ATOM 1320 C CA . TYR A 1 170 ? -14.553 -7.347 -12.952 1.00 80.19 170 TYR A CA 1
ATOM 1321 C C . TYR A 1 170 ? -14.588 -8.856 -12.677 1.00 80.19 170 TYR A C 1
ATOM 1323 O O . TYR A 1 170 ? -14.043 -9.326 -11.676 1.00 80.19 170 TYR A O 1
ATOM 1331 N N . VAL A 1 171 ? -15.223 -9.628 -13.560 1.00 79.50 171 VAL A N 1
ATOM 1332 C CA . VAL A 1 171 ? -15.390 -11.079 -13.395 1.00 79.50 171 VAL A CA 1
ATOM 1333 C C . VAL A 1 171 ? -14.901 -11.780 -14.651 1.00 79.50 171 VAL A C 1
ATOM 1335 O O . VAL A 1 171 ? -15.477 -11.618 -15.723 1.00 79.50 171 VAL A O 1
ATOM 1338 N N . THR A 1 172 ? -13.839 -12.578 -14.529 1.00 74.50 172 THR A N 1
ATOM 1339 C CA . THR A 1 172 ? -13.335 -13.380 -15.659 1.00 74.50 172 THR A CA 1
ATOM 1340 C C . THR A 1 172 ? -14.208 -14.606 -15.936 1.00 74.50 172 THR A C 1
ATOM 1342 O O . THR A 1 172 ? -14.166 -15.148 -17.040 1.00 74.50 172 THR A O 1
ATOM 1345 N N . GLY A 1 173 ? -14.937 -15.087 -14.919 1.00 69.81 173 GLY A N 1
ATOM 1346 C CA . GLY A 1 173 ? -15.664 -16.357 -14.944 1.00 69.81 173 GLY A CA 1
ATOM 1347 C C . GLY A 1 173 ? -14.751 -17.589 -14.981 1.00 69.81 173 GLY A C 1
ATOM 1348 O O . GLY A 1 173 ? -15.226 -18.692 -15.244 1.00 69.81 173 GLY A O 1
ATOM 1349 N N . ARG A 1 174 ? -13.440 -17.420 -14.757 1.00 70.56 174 ARG A N 1
ATOM 1350 C CA . ARG A 1 174 ? -12.441 -18.495 -14.792 1.00 70.56 174 ARG A CA 1
ATOM 1351 C C . ARG A 1 174 ? -11.818 -18.663 -13.412 1.00 70.56 174 ARG A C 1
ATOM 1353 O O . ARG A 1 174 ? -11.329 -17.698 -12.834 1.00 70.56 174 ARG A O 1
ATOM 1360 N N . SER A 1 175 ? -11.798 -19.895 -12.908 1.00 68.62 175 SER A N 1
ATOM 1361 C CA . SER A 1 175 ? -11.033 -20.225 -11.702 1.00 68.62 175 SER A CA 1
ATOM 1362 C C . SER A 1 175 ? -9.529 -20.030 -11.950 1.00 68.62 175 SER A C 1
ATOM 1364 O O . SER A 1 175 ? -9.065 -20.108 -13.090 1.00 68.62 175 SER A O 1
ATOM 1366 N N . LEU A 1 176 ? -8.783 -19.750 -10.878 1.00 76.75 176 LEU A N 1
ATOM 1367 C CA . LEU A 1 176 ? -7.338 -19.505 -10.869 1.00 76.75 176 LEU A CA 1
ATOM 1368 C C . LEU A 1 176 ? -6.901 -18.330 -11.759 1.00 76.75 176 LEU A C 1
ATOM 1370 O O . LEU A 1 176 ? -5.770 -18.286 -12.239 1.00 76.75 176 LEU A O 1
ATOM 1374 N N . SER A 1 177 ? -7.781 -17.348 -11.967 1.00 82.12 177 SER A N 1
ATOM 1375 C CA . SER A 1 177 ? -7.490 -16.159 -12.775 1.00 82.12 177 SER A CA 1
ATOM 1376 C C . SER A 1 177 ? -7.013 -14.966 -11.939 1.00 82.12 177 SER A C 1
ATOM 1378 O O . SER A 1 177 ? -7.290 -13.818 -12.294 1.00 82.12 177 SER A O 1
ATOM 1380 N N . ASN A 1 178 ? -6.358 -15.224 -10.808 1.00 87.50 178 ASN A N 1
ATOM 1381 C CA . ASN A 1 178 ? -5.816 -14.176 -9.956 1.00 87.50 178 ASN A CA 1
ATOM 1382 C C . ASN A 1 178 ? -4.751 -13.360 -10.712 1.00 87.50 178 ASN A C 1
ATOM 1384 O O . ASN A 1 178 ? -3.850 -13.924 -11.336 1.00 87.50 178 ASN A O 1
ATOM 1388 N N . ARG A 1 179 ? -4.854 -12.030 -10.633 1.00 88.12 179 ARG A N 1
ATOM 1389 C CA . ARG A 1 179 ? -3.898 -11.101 -11.253 1.00 88.12 179 ARG A CA 1
ATOM 1390 C C . ARG A 1 179 ? -2.685 -10.793 -10.381 1.00 88.12 179 ARG A C 1
ATOM 1392 O O . ARG A 1 179 ? -1.609 -10.564 -10.924 1.00 88.12 179 ARG A O 1
ATOM 1399 N N . GLY A 1 180 ? -2.865 -10.744 -9.064 1.00 90.75 180 GLY A N 1
ATOM 1400 C CA . GLY A 1 180 ? -1.849 -10.263 -8.131 1.00 90.75 180 GLY A CA 1
ATOM 1401 C C . GLY A 1 180 ? -0.948 -11.348 -7.561 1.00 90.75 180 GLY A C 1
ATOM 1402 O O . GLY A 1 180 ? -0.967 -12.515 -7.949 1.00 90.75 180 GLY A O 1
ATOM 1403 N N . THR A 1 181 ? -0.172 -10.971 -6.555 1.00 93.69 181 THR A N 1
ATOM 1404 C CA . THR A 1 181 ? 0.643 -11.911 -5.781 1.00 93.69 181 THR A CA 1
ATOM 1405 C C . THR A 1 181 ? -0.236 -12.793 -4.896 1.00 93.69 181 THR A C 1
ATOM 1407 O O . THR A 1 181 ? -0.886 -12.289 -3.984 1.00 93.69 181 THR A O 1
ATOM 1410 N N . LEU A 1 182 ? -0.196 -14.117 -5.106 1.00 94.12 182 LEU A N 1
ATOM 1411 C CA . LEU A 1 182 ? -1.053 -15.095 -4.409 1.00 94.12 182 LEU A CA 1
ATOM 1412 C C . LEU A 1 182 ? -1.087 -14.928 -2.884 1.00 94.12 182 LEU A C 1
ATOM 1414 O O . LEU A 1 182 ? -2.148 -15.002 -2.282 1.00 94.12 182 LEU A O 1
ATOM 1418 N N . LEU A 1 183 ? 0.054 -14.632 -2.258 1.00 94.56 183 LEU A N 1
ATOM 1419 C CA . LEU A 1 183 ? 0.166 -14.457 -0.802 1.00 94.56 183 LEU A CA 1
ATOM 1420 C C . LEU A 1 183 ? -0.692 -13.313 -0.225 1.00 94.56 183 LEU A C 1
ATOM 1422 O O . LEU A 1 183 ? -0.855 -13.239 0.990 1.00 94.56 183 LEU A O 1
ATOM 1426 N N . TYR A 1 184 ? -1.225 -12.430 -1.067 1.00 96.81 184 TYR A N 1
ATOM 1427 C CA . TYR A 1 184 ? -2.092 -11.314 -0.678 1.00 96.81 184 TYR A CA 1
ATOM 1428 C C . TYR A 1 184 ? -3.420 -11.337 -1.444 1.00 96.81 184 TYR A C 1
ATOM 1430 O O . TYR A 1 184 ? -4.199 -10.389 -1.342 1.00 96.81 184 TYR A O 1
ATOM 1438 N N . ALA A 1 185 ? -3.670 -12.390 -2.226 1.00 95.94 185 ALA A N 1
ATOM 1439 C CA . ALA A 1 185 ? -4.872 -12.532 -3.028 1.00 95.94 185 ALA A CA 1
ATOM 1440 C C . ALA A 1 185 ? -6.035 -13.043 -2.161 1.00 95.94 185 ALA A C 1
ATOM 1442 O O . ALA A 1 185 ? -5.826 -13.897 -1.290 1.00 95.94 185 ALA A O 1
ATOM 1443 N N . PRO A 1 186 ? -7.258 -12.542 -2.385 1.00 96.12 186 PRO A N 1
ATOM 1444 C CA . PRO A 1 186 ? -8.443 -13.025 -1.704 1.00 96.12 186 PRO A CA 1
ATOM 1445 C C . PRO A 1 186 ? -8.976 -14.316 -2.355 1.00 96.12 186 PRO A C 1
ATOM 1447 O O . PRO A 1 186 ? -8.746 -14.543 -3.553 1.00 96.12 186 PRO A O 1
ATOM 1450 N N . PRO A 1 187 ? -9.723 -15.154 -1.615 1.00 95.75 187 PRO A N 1
ATOM 1451 C CA . PRO A 1 187 ? -10.234 -16.432 -2.115 1.00 95.75 187 PRO A CA 1
ATOM 1452 C C . PRO A 1 187 ? -11.094 -16.296 -3.374 1.00 95.75 187 PRO A C 1
ATOM 1454 O O . PRO A 1 187 ? -10.949 -17.094 -4.301 1.00 95.75 187 PRO A O 1
ATOM 1457 N N . GLU A 1 188 ? -11.940 -15.267 -3.468 1.00 95.06 188 GLU A N 1
ATOM 1458 C CA . GLU A 1 188 ? -12.839 -15.071 -4.611 1.00 95.06 188 GLU A CA 1
ATOM 1459 C C . GLU A 1 188 ? -12.111 -14.830 -5.948 1.00 95.06 188 GLU A C 1
ATOM 1461 O O . GLU A 1 188 ? -12.628 -15.165 -7.019 1.00 95.06 188 GLU A O 1
ATOM 1466 N N . SER A 1 189 ? -10.872 -14.330 -5.907 1.00 94.81 189 SER A N 1
ATOM 1467 C CA . SER A 1 189 ? -10.045 -14.168 -7.110 1.00 94.81 189 SER A CA 1
ATOM 1468 C C . SER A 1 189 ? -9.590 -15.510 -7.699 1.00 94.81 189 SER A C 1
ATOM 1470 O O . SER A 1 189 ? -9.363 -15.617 -8.905 1.00 94.81 189 SER A O 1
ATOM 1472 N N . LEU A 1 190 ? -9.493 -16.550 -6.863 1.00 93.25 190 LEU A N 1
ATOM 1473 C CA . LEU A 1 190 ? -9.098 -17.902 -7.257 1.00 93.25 190 LEU A CA 1
ATOM 1474 C C . LEU A 1 190 ? -10.306 -18.790 -7.553 1.00 93.25 190 LEU A C 1
ATOM 1476 O O . LEU A 1 190 ? -10.266 -19.588 -8.490 1.00 93.25 190 LEU A O 1
ATOM 1480 N N . THR A 1 191 ? -11.393 -18.655 -6.796 1.00 90.19 191 THR A N 1
ATOM 1481 C CA . THR A 1 191 ? -12.566 -19.521 -6.969 1.00 90.19 191 THR A CA 1
ATOM 1482 C C . THR A 1 191 ? -13.379 -19.147 -8.205 1.00 90.19 191 THR A C 1
ATOM 1484 O O . THR A 1 191 ? -13.729 -20.028 -8.988 1.00 90.19 191 THR A O 1
ATOM 1487 N N . CYS A 1 192 ? -13.637 -17.856 -8.430 1.00 87.06 192 CYS A N 1
ATOM 1488 C CA . CYS A 1 192 ? -14.490 -17.388 -9.528 1.00 87.06 192 CYS A CA 1
ATOM 1489 C C . CYS A 1 192 ? -13.884 -16.255 -10.369 1.00 87.06 192 CYS A C 1
ATOM 1491 O O . CYS A 1 192 ? -14.542 -15.746 -11.281 1.00 87.06 192 CYS A O 1
ATOM 1493 N N . GLY A 1 193 ? -12.635 -15.866 -10.094 1.00 88.62 193 GLY A N 1
ATOM 1494 C CA . GLY A 1 193 ? -11.967 -14.807 -10.847 1.00 88.62 193 GLY A CA 1
ATOM 1495 C C . GLY A 1 193 ? -12.583 -13.429 -10.616 1.00 88.62 193 GLY A C 1
ATOM 1496 O O . GLY A 1 193 ? -12.524 -12.563 -11.495 1.00 88.62 193 GLY A O 1
ATOM 1497 N N . PHE A 1 194 ? -13.201 -13.239 -9.450 1.00 91.25 194 PHE A N 1
ATOM 1498 C CA . PHE A 1 194 ? -13.874 -12.008 -9.068 1.00 91.25 194 PHE A CA 1
ATOM 1499 C C . PHE A 1 194 ? -12.864 -10.997 -8.526 1.00 91.25 194 PHE A C 1
ATOM 1501 O O . PHE A 1 194 ? -12.153 -11.261 -7.558 1.00 91.25 194 PHE A O 1
ATOM 1508 N N . HIS A 1 195 ? -12.808 -9.830 -9.161 1.00 93.38 195 HIS A N 1
ATOM 1509 C CA . HIS A 1 195 ? -11.957 -8.717 -8.764 1.00 93.38 195 HIS A CA 1
ATOM 1510 C C . HIS A 1 195 ? -12.842 -7.498 -8.526 1.00 93.38 195 HIS A C 1
ATOM 1512 O O . HIS A 1 195 ? -13.457 -6.968 -9.447 1.00 93.38 195 HIS A O 1
ATOM 1518 N N . SER A 1 196 ? -12.912 -7.044 -7.283 1.00 94.75 196 SER A N 1
ATOM 1519 C CA . SER A 1 196 ? -13.609 -5.816 -6.902 1.00 94.75 196 SER A CA 1
ATOM 1520 C C . SER A 1 196 ? -12.703 -4.965 -6.021 1.00 94.75 196 SER A C 1
ATOM 1522 O O . SER A 1 196 ? -11.603 -5.374 -5.655 1.00 94.75 196 SER A O 1
ATOM 1524 N N . LYS A 1 197 ? -13.189 -3.798 -5.604 1.00 96.12 197 LYS A N 1
ATOM 1525 C CA . LYS A 1 197 ? -12.527 -2.962 -4.592 1.00 96.12 197 LYS A CA 1
ATOM 1526 C C . LYS A 1 197 ? -12.227 -3.734 -3.296 1.00 96.12 197 LYS A C 1
ATOM 1528 O O . LYS A 1 197 ? -11.230 -3.461 -2.633 1.00 96.12 197 LYS A O 1
ATOM 1533 N N . ALA A 1 198 ? -13.034 -4.749 -2.968 1.00 96.94 198 ALA A N 1
ATOM 1534 C CA . ALA A 1 198 ? -12.817 -5.622 -1.817 1.00 96.94 198 ALA A CA 1
ATOM 1535 C C . ALA A 1 198 ? -11.517 -6.440 -1.925 1.00 96.94 198 ALA A C 1
ATOM 1537 O O . ALA A 1 198 ? -10.955 -6.803 -0.890 1.00 96.94 198 ALA A O 1
ATOM 1538 N N . TYR A 1 199 ? -11.017 -6.705 -3.140 1.00 97.50 199 TYR A N 1
ATOM 1539 C CA . TYR A 1 199 ? -9.741 -7.390 -3.358 1.00 97.50 199 TYR A CA 1
ATOM 1540 C C . TYR A 1 199 ? -8.612 -6.646 -2.646 1.00 97.50 199 TYR A C 1
ATOM 1542 O O . TYR A 1 199 ? -7.888 -7.218 -1.835 1.00 97.50 199 TYR A O 1
ATOM 1550 N N . ASP A 1 200 ? -8.509 -5.341 -2.896 1.00 98.50 200 ASP A N 1
ATOM 1551 C CA . ASP A 1 200 ? -7.444 -4.523 -2.323 1.00 98.50 200 ASP A CA 1
ATOM 1552 C C . ASP A 1 200 ? -7.558 -4.429 -0.795 1.00 98.50 200 ASP A C 1
ATOM 1554 O O . ASP A 1 200 ? -6.544 -4.389 -0.098 1.00 98.50 200 ASP A O 1
ATOM 1558 N N . ILE A 1 201 ? -8.781 -4.449 -0.251 1.00 98.75 201 ILE A N 1
ATOM 1559 C CA . ILE A 1 201 ? -9.006 -4.457 1.201 1.00 98.75 201 ILE A CA 1
ATOM 1560 C C . ILE A 1 201 ? -8.455 -5.731 1.845 1.00 98.75 201 ILE A C 1
ATOM 1562 O O . ILE A 1 201 ? -7.813 -5.662 2.896 1.00 98.75 201 ILE A O 1
ATOM 1566 N N . TRP A 1 202 ? -8.657 -6.886 1.210 1.00 98.44 202 TRP A N 1
ATOM 1567 C CA . TRP A 1 202 ? -8.073 -8.140 1.677 1.00 98.44 202 TRP A CA 1
ATOM 1568 C C . TRP A 1 202 ? -6.545 -8.070 1.678 1.00 98.44 202 TRP A C 1
ATOM 1570 O O . TRP A 1 202 ? -5.906 -8.359 2.691 1.00 98.44 202 TRP A O 1
ATOM 1580 N N . SER A 1 203 ? -5.955 -7.605 0.573 1.00 98.62 203 SER A N 1
ATOM 1581 C CA . SER A 1 203 ? -4.505 -7.444 0.444 1.00 98.62 203 SER A CA 1
ATOM 1582 C C . SER A 1 203 ? -3.919 -6.484 1.492 1.00 98.62 203 SER A C 1
ATOM 1584 O O . SER A 1 203 ? -2.847 -6.748 2.052 1.00 98.62 203 SER A O 1
ATOM 1586 N N . ILE A 1 204 ? -4.638 -5.405 1.830 1.00 98.75 204 ILE A N 1
ATOM 1587 C CA . ILE A 1 204 ? -4.294 -4.509 2.946 1.00 98.75 204 ILE A CA 1
ATOM 1588 C C . ILE A 1 204 ? -4.367 -5.256 4.281 1.00 98.75 204 ILE A C 1
ATOM 1590 O O . ILE A 1 204 ? -3.443 -5.137 5.081 1.00 98.75 204 ILE A O 1
ATOM 1594 N N . GLY A 1 205 ? -5.404 -6.062 4.523 1.00 98.31 205 GLY A N 1
ATOM 1595 C CA . GLY A 1 205 ? -5.516 -6.902 5.721 1.00 98.31 205 GLY A CA 1
ATOM 1596 C C . GLY A 1 205 ? -4.311 -7.828 5.910 1.00 98.31 205 GLY A C 1
ATOM 1597 O O . GLY A 1 205 ? -3.705 -7.842 6.984 1.00 98.31 205 GLY A O 1
ATOM 1598 N N . CYS A 1 206 ? -3.903 -8.535 4.851 1.00 98.00 206 CYS A N 1
ATOM 1599 C CA . CYS A 1 206 ? -2.698 -9.370 4.853 1.00 98.00 206 CYS A CA 1
ATOM 1600 C C . CYS A 1 206 ? -1.433 -8.549 5.161 1.00 98.00 206 CYS A C 1
ATOM 1602 O O . CYS A 1 206 ? -0.629 -8.941 6.006 1.00 98.00 206 CYS A O 1
ATOM 1604 N N . THR A 1 207 ? -1.285 -7.386 4.521 1.00 98.19 207 THR A N 1
ATOM 1605 C CA . THR A 1 207 ? -0.150 -6.469 4.723 1.00 98.19 207 THR A CA 1
ATOM 1606 C C . THR A 1 207 ? -0.081 -5.955 6.165 1.00 98.19 207 THR A C 1
ATOM 1608 O O . THR A 1 207 ? 0.994 -5.916 6.761 1.00 98.19 207 THR A O 1
ATOM 1611 N N . VAL A 1 208 ? -1.220 -5.592 6.761 1.00 98.00 208 VAL A N 1
ATOM 1612 C CA . VAL A 1 208 ? -1.300 -5.110 8.148 1.00 98.00 208 VAL A CA 1
ATOM 1613 C C . VAL A 1 208 ? -0.932 -6.213 9.139 1.00 98.00 208 VAL A C 1
ATOM 1615 O O . VAL A 1 208 ? -0.151 -5.967 10.058 1.00 98.00 208 VAL A O 1
ATOM 1618 N N . ALA A 1 209 ? -1.415 -7.439 8.934 1.00 96.56 209 ALA A N 1
ATOM 1619 C CA . ALA A 1 209 ? -1.028 -8.579 9.762 1.00 96.56 209 ALA A CA 1
ATOM 1620 C C . ALA A 1 209 ? 0.483 -8.883 9.670 1.00 96.56 209 ALA A C 1
ATOM 1622 O O . ALA A 1 209 ? 1.118 -9.218 10.678 1.00 96.56 209 ALA A O 1
ATOM 1623 N N . GLU A 1 210 ? 1.082 -8.714 8.487 1.00 95.75 210 GLU A N 1
ATOM 1624 C CA . GLU A 1 210 ? 2.524 -8.875 8.294 1.00 95.75 210 GLU A CA 1
ATOM 1625 C C . GLU A 1 210 ? 3.330 -7.775 8.994 1.00 95.75 210 GLU A C 1
ATOM 1627 O O . GLU A 1 210 ? 4.320 -8.093 9.650 1.00 95.75 210 GLU A O 1
ATOM 1632 N N . MET A 1 211 ? 2.880 -6.515 8.967 1.00 95.88 211 MET A N 1
ATOM 1633 C CA . MET A 1 211 ? 3.506 -5.437 9.749 1.00 95.88 211 MET A CA 1
ATOM 1634 C C . MET A 1 211 ? 3.502 -5.734 11.257 1.00 95.88 211 MET A C 1
ATOM 1636 O O . MET A 1 211 ? 4.505 -5.524 11.936 1.00 95.88 211 MET A O 1
ATOM 1640 N N . MET A 1 212 ? 2.396 -6.268 11.790 1.00 93.31 212 MET A N 1
ATOM 1641 C CA . MET A 1 212 ? 2.269 -6.574 13.224 1.00 93.31 212 MET A CA 1
ATOM 1642 C C . MET A 1 212 ? 3.187 -7.713 13.684 1.00 93.31 212 MET A C 1
ATOM 1644 O O . MET A 1 212 ? 3.633 -7.741 14.834 1.00 93.31 212 MET A O 1
ATOM 1648 N N . THR A 1 213 ? 3.443 -8.693 12.815 1.00 90.38 213 THR A N 1
ATOM 1649 C CA . THR A 1 213 ? 4.100 -9.948 13.218 1.00 90.38 213 THR A CA 1
ATOM 1650 C C . THR A 1 213 ? 5.475 -10.175 12.614 1.00 90.38 213 THR A C 1
ATOM 1652 O O . THR A 1 213 ? 6.233 -10.994 13.137 1.00 90.38 213 THR A O 1
ATOM 1655 N N . GLY A 1 214 ? 5.794 -9.495 11.515 1.00 91.50 214 GLY A N 1
ATOM 1656 C CA . GLY A 1 214 ? 6.938 -9.801 10.662 1.00 91.50 214 GLY A CA 1
ATOM 1657 C C . GLY A 1 214 ? 6.804 -11.121 9.893 1.00 91.50 214 GLY A C 1
ATOM 1658 O O . GLY A 1 214 ? 7.817 -11.660 9.434 1.00 91.50 214 GLY A O 1
ATOM 1659 N N . ASN A 1 215 ? 5.600 -11.696 9.805 1.00 90.50 215 ASN A N 1
ATOM 1660 C CA . ASN A 1 215 ? 5.332 -12.948 9.101 1.00 90.50 215 ASN A CA 1
ATOM 1661 C C . ASN A 1 215 ? 4.094 -12.818 8.211 1.00 90.50 215 ASN A C 1
ATOM 1663 O O . ASN A 1 215 ? 3.117 -12.170 8.572 1.00 90.50 215 ASN A O 1
ATOM 1667 N N . ARG A 1 216 ? 4.126 -13.493 7.063 1.00 92.25 216 ARG A N 1
ATOM 1668 C CA . ARG A 1 216 ? 2.975 -13.601 6.162 1.00 92.25 216 ARG A CA 1
ATOM 1669 C C . ARG A 1 216 ? 1.858 -14.420 6.814 1.00 92.25 216 ARG A C 1
ATOM 1671 O O . ARG A 1 216 ? 2.134 -15.324 7.602 1.00 92.25 216 ARG A O 1
ATOM 1678 N N . VAL A 1 217 ? 0.611 -14.141 6.433 1.00 92.50 217 VAL A N 1
ATOM 1679 C CA . VAL A 1 217 ? -0.581 -14.848 6.952 1.00 92.50 217 VAL A CA 1
ATOM 1680 C C . VAL A 1 217 ? -0.750 -16.262 6.391 1.00 92.50 217 VAL A C 1
ATOM 1682 O O . VAL A 1 217 ? -1.458 -17.080 6.979 1.00 92.50 217 VAL A O 1
ATOM 1685 N N . TRP A 1 218 ? -0.079 -16.554 5.275 1.00 91.81 218 TRP A N 1
ATOM 1686 C CA . TRP A 1 218 ? -0.013 -17.876 4.661 1.00 91.81 218 TRP A CA 1
ATOM 1687 C C . TRP A 1 218 ? 1.389 -18.456 4.805 1.00 91.81 218 TRP A C 1
ATOM 1689 O O . TRP A 1 218 ? 2.391 -17.761 4.618 1.00 91.81 218 TRP A O 1
ATOM 1699 N N . ILE A 1 219 ? 1.453 -19.751 5.105 1.00 80.50 219 ILE A N 1
ATOM 1700 C CA . ILE A 1 219 ? 2.707 -20.500 5.161 1.00 80.50 219 ILE A CA 1
ATOM 1701 C C . ILE A 1 219 ? 2.939 -21.106 3.780 1.00 80.50 219 ILE A C 1
ATOM 1703 O O . ILE A 1 219 ? 2.239 -22.043 3.404 1.00 80.50 219 ILE A O 1
ATOM 1707 N N . ASP A 1 220 ? 3.924 -20.586 3.052 1.00 74.69 220 ASP A N 1
ATOM 1708 C CA . ASP A 1 220 ? 4.369 -21.170 1.788 1.00 74.69 220 ASP A CA 1
ATOM 1709 C C . ASP A 1 220 ? 5.164 -22.453 2.071 1.00 74.69 220 ASP A C 1
ATOM 1711 O O . ASP A 1 220 ? 6.276 -22.408 2.602 1.00 74.69 220 ASP A O 1
ATOM 1715 N N . GLN A 1 221 ? 4.551 -23.603 1.781 1.00 76.62 221 GLN A N 1
ATOM 1716 C CA . GLN A 1 221 ? 5.135 -24.933 1.990 1.00 76.62 221 GLN A CA 1
ATOM 1717 C C . GLN A 1 221 ? 5.585 -25.602 0.681 1.00 76.62 221 GLN A C 1
ATOM 1719 O O . GLN A 1 221 ? 5.799 -26.812 0.660 1.00 76.62 221 GLN A O 1
ATOM 1724 N N . GLY A 1 222 ? 5.780 -24.833 -0.399 1.00 70.75 222 GLY A N 1
ATOM 1725 C CA . GLY A 1 222 ? 6.646 -25.260 -1.502 1.00 70.75 222 GLY A CA 1
ATOM 1726 C C . GLY A 1 222 ? 5.985 -25.591 -2.841 1.00 70.75 222 GLY A C 1
ATOM 1727 O O . GLY A 1 222 ? 6.709 -25.960 -3.761 1.00 70.75 222 GLY A O 1
ATOM 1728 N N . THR A 1 223 ? 4.666 -25.433 -3.009 1.00 86.44 223 THR A N 1
ATOM 1729 C CA . THR A 1 223 ? 4.037 -25.454 -4.349 1.00 86.44 223 THR A CA 1
ATOM 1730 C C . THR A 1 223 ? 2.959 -24.386 -4.481 1.00 86.44 223 THR A C 1
ATOM 1732 O O . THR A 1 223 ? 2.262 -24.057 -3.517 1.00 86.44 223 THR A O 1
ATOM 1735 N N . LYS A 1 224 ? 2.814 -23.855 -5.699 1.00 90.44 224 LYS A N 1
ATOM 1736 C CA . LYS A 1 224 ? 1.799 -22.854 -6.035 1.00 90.44 224 LYS A CA 1
ATOM 1737 C C . LYS A 1 224 ? 0.392 -23.410 -5.798 1.00 90.44 224 LYS A C 1
ATOM 1739 O O . LYS A 1 224 ? -0.443 -22.733 -5.211 1.00 90.44 224 LYS A O 1
ATOM 1744 N N . GLU A 1 225 ? 0.173 -24.658 -6.191 1.00 91.06 225 GLU A N 1
ATOM 1745 C CA . GLU A 1 225 ? -1.103 -25.365 -6.111 1.00 91.06 225 GLU A CA 1
ATOM 1746 C C . GLU A 1 225 ? -1.537 -25.567 -4.652 1.00 91.06 225 GLU A C 1
ATOM 1748 O O . GLU A 1 225 ? -2.714 -25.425 -4.320 1.00 91.06 225 GLU A O 1
ATOM 1753 N N . TYR A 1 226 ? -0.587 -25.851 -3.752 1.00 91.88 226 TYR A N 1
ATOM 1754 C CA . TYR A 1 226 ? -0.887 -25.950 -2.325 1.00 91.88 226 TYR A CA 1
ATOM 1755 C C . TYR A 1 226 ? -1.269 -24.595 -1.728 1.00 91.88 226 TYR A C 1
ATOM 1757 O O . TYR A 1 226 ? -2.228 -24.525 -0.961 1.00 91.88 226 TYR A O 1
ATOM 1765 N N . LEU A 1 227 ? -0.575 -23.516 -2.108 1.00 92.62 227 LEU A N 1
ATOM 1766 C CA . LEU A 1 227 ? -0.932 -22.168 -1.667 1.00 92.62 227 LEU A CA 1
ATOM 1767 C C . LEU A 1 227 ? -2.323 -21.763 -2.177 1.00 92.62 227 LEU A C 1
ATOM 1769 O O . LEU A 1 227 ? -3.130 -21.251 -1.406 1.00 92.62 227 LEU A O 1
ATOM 1773 N N . GLU A 1 228 ? -2.636 -22.037 -3.445 1.00 93.62 228 GLU A N 1
ATOM 1774 C CA . GLU A 1 228 ? -3.973 -21.816 -4.011 1.00 93.62 228 GLU A CA 1
ATOM 1775 C C . GLU A 1 228 ? -5.039 -22.602 -3.233 1.00 93.62 228 GLU A C 1
ATOM 1777 O O . GLU A 1 228 ? -6.064 -22.040 -2.842 1.00 93.62 228 GLU A O 1
ATOM 1782 N N . TRP A 1 229 ? -4.783 -23.881 -2.932 1.00 92.94 229 TRP A N 1
ATOM 1783 C CA . TRP A 1 229 ? -5.682 -24.693 -2.112 1.00 92.94 229 TRP A CA 1
ATOM 1784 C C . TRP A 1 229 ? -5.859 -24.122 -0.700 1.00 92.94 229 TRP A C 1
ATOM 1786 O O . TRP A 1 229 ? -6.988 -24.073 -0.212 1.00 92.94 229 TRP A O 1
ATOM 1796 N N . GLN A 1 230 ? -4.786 -23.658 -0.049 1.00 93.50 230 GLN A N 1
ATOM 1797 C CA . GLN A 1 230 ? -4.870 -23.018 1.267 1.00 93.50 230 GLN A CA 1
ATOM 1798 C C . GLN A 1 230 ? -5.754 -21.773 1.222 1.00 93.50 230 GLN A C 1
ATOM 1800 O O . GLN A 1 230 ? -6.656 -21.667 2.045 1.00 93.50 230 GLN A O 1
ATOM 1805 N N . ILE A 1 231 ? -5.534 -20.879 0.257 1.00 93.62 231 ILE A N 1
ATOM 1806 C CA . ILE A 1 231 ? -6.301 -19.633 0.132 1.00 93.62 231 ILE A CA 1
ATOM 1807 C C . ILE A 1 231 ? -7.787 -19.931 -0.103 1.00 93.62 231 ILE A C 1
ATOM 1809 O O . ILE A 1 231 ? -8.641 -19.260 0.462 1.00 93.62 231 ILE A O 1
ATOM 1813 N N . MET A 1 232 ? -8.113 -20.948 -0.906 1.00 92.44 232 MET A N 1
ATOM 1814 C CA . MET A 1 232 ? -9.506 -21.291 -1.217 1.00 92.44 232 MET A CA 1
ATOM 1815 C C . MET A 1 232 ? -10.245 -22.033 -0.093 1.00 92.44 232 MET A C 1
ATOM 1817 O O . MET A 1 232 ? -11.472 -22.022 -0.083 1.00 92.44 232 MET A O 1
ATOM 1821 N N . ASN A 1 233 ? -9.534 -22.719 0.810 1.00 92.56 233 ASN A N 1
ATOM 1822 C CA . ASN A 1 233 ? -10.148 -23.680 1.741 1.00 92.56 233 ASN A CA 1
ATOM 1823 C C . ASN A 1 233 ? -9.831 -23.426 3.222 1.00 92.56 233 ASN A C 1
ATOM 1825 O O . ASN A 1 233 ? -10.320 -24.163 4.081 1.00 92.56 233 ASN A O 1
ATOM 1829 N N . LYS A 1 234 ? -8.987 -22.445 3.545 1.00 92.31 234 LYS A N 1
ATOM 1830 C CA . LYS A 1 234 ? -8.599 -22.106 4.918 1.00 92.31 234 LYS A CA 1
ATOM 1831 C C . LYS A 1 234 ? -8.692 -20.606 5.141 1.00 92.31 234 LYS A C 1
ATOM 1833 O O . LYS A 1 234 ? -8.566 -19.824 4.208 1.00 92.31 234 LYS A O 1
ATOM 1838 N N . ASP A 1 235 ? -8.818 -20.225 6.405 1.00 90.31 235 ASP A N 1
ATOM 1839 C CA . ASP A 1 235 ? -8.719 -18.828 6.805 1.00 90.31 235 ASP A CA 1
ATOM 1840 C C . ASP A 1 235 ? -7.248 -18.405 6.982 1.00 90.31 235 ASP A C 1
ATOM 1842 O O . ASP A 1 235 ? -6.414 -19.215 7.418 1.00 90.31 235 ASP A O 1
ATOM 1846 N N . PRO A 1 236 ? -6.905 -17.140 6.671 1.00 90.56 236 PRO A N 1
ATOM 1847 C CA . PRO A 1 236 ? -5.578 -16.597 6.935 1.00 90.56 236 PRO A CA 1
ATOM 1848 C C . PRO A 1 236 ? -5.280 -16.606 8.438 1.00 90.56 236 PRO A C 1
ATOM 1850 O O . PRO A 1 236 ? -6.156 -16.366 9.272 1.00 90.56 236 PRO A O 1
ATOM 1853 N N . VAL A 1 237 ? -4.018 -16.840 8.807 1.00 86.31 237 VAL A N 1
ATOM 1854 C CA . VAL A 1 237 ? -3.627 -16.870 10.222 1.00 86.31 237 VAL A CA 1
ATOM 1855 C C . VAL A 1 237 ? -3.649 -15.452 10.791 1.00 86.31 237 VAL A C 1
ATOM 1857 O O . VAL A 1 237 ? -2.720 -14.669 10.584 1.00 86.31 237 VAL A O 1
ATOM 1860 N N . ILE A 1 238 ? -4.703 -15.127 11.542 1.00 81.00 238 ILE A N 1
ATOM 1861 C CA . ILE A 1 238 ? -4.776 -13.879 12.303 1.00 81.00 238 ILE A CA 1
ATOM 1862 C C . ILE A 1 238 ? -3.892 -14.010 13.557 1.00 81.00 238 ILE A C 1
ATOM 1864 O O . ILE A 1 238 ? -3.993 -15.003 14.284 1.00 81.00 238 ILE A O 1
ATOM 1868 N N . PRO A 1 239 ? -3.027 -13.027 13.857 1.00 78.25 239 PRO A N 1
ATOM 1869 C CA . PRO A 1 239 ? -2.156 -13.089 15.024 1.00 78.25 239 PRO A CA 1
ATOM 1870 C C . PRO A 1 239 ? -2.949 -13.125 16.341 1.00 78.25 239 PRO A C 1
ATOM 1872 O O . PRO A 1 239 ? -3.857 -12.326 16.568 1.00 78.25 239 PRO A O 1
ATOM 1875 N N . ASN A 1 240 ? -2.567 -14.009 17.266 1.00 78.06 240 ASN A N 1
ATOM 1876 C CA . ASN A 1 240 ? -3.175 -14.048 18.604 1.00 78.06 240 ASN A CA 1
ATOM 1877 C C . ASN A 1 240 ? -2.538 -13.042 19.575 1.00 78.06 240 ASN A C 1
ATOM 1879 O O . ASN A 1 240 ? -3.174 -12.633 20.543 1.00 78.06 240 ASN A O 1
ATOM 1883 N N . ASN A 1 241 ? -1.307 -12.607 19.299 1.00 83.62 241 ASN A N 1
ATOM 1884 C CA . ASN A 1 241 ? -0.499 -11.717 20.137 1.00 83.62 241 ASN A CA 1
ATOM 1885 C C . ASN A 1 241 ? -0.672 -10.219 19.817 1.00 83.62 241 ASN A C 1
ATOM 1887 O O . ASN A 1 241 ? 0.249 -9.442 20.062 1.00 83.62 241 ASN A O 1
ATOM 1891 N N . VAL A 1 242 ? -1.826 -9.833 19.273 1.00 90.12 242 VAL A N 1
ATOM 1892 C CA . VAL A 1 242 ? -2.221 -8.435 19.026 1.00 90.12 242 VAL A CA 1
ATOM 1893 C C . VAL A 1 242 ? -3.426 -8.068 19.890 1.00 90.12 242 VAL A C 1
ATOM 1895 O O . VAL A 1 242 ? -4.123 -8.948 20.414 1.00 90.12 242 VAL A O 1
ATOM 1898 N N . SER A 1 243 ? -3.680 -6.774 20.057 1.00 94.25 243 SER A N 1
ATOM 1899 C CA . SER A 1 243 ? -4.820 -6.265 20.815 1.00 94.25 243 SER A CA 1
ATOM 1900 C C . SER A 1 243 ? -6.155 -6.720 20.220 1.00 94.25 243 SER A C 1
ATOM 1902 O O . SER A 1 243 ? -6.270 -7.049 19.037 1.00 94.25 243 SER A O 1
ATOM 1904 N N . ALA A 1 244 ? -7.209 -6.711 21.040 1.00 95.31 244 ALA A N 1
ATOM 1905 C CA . ALA A 1 244 ? -8.559 -7.024 20.569 1.00 95.31 244 ALA A CA 1
ATOM 1906 C C . ALA A 1 244 ? -9.020 -6.068 19.452 1.00 95.31 244 ALA A C 1
ATOM 1908 O O . ALA A 1 244 ? -9.722 -6.491 18.542 1.00 95.31 244 ALA A O 1
ATOM 1909 N N . ILE A 1 245 ? -8.576 -4.808 19.495 1.00 96.19 245 ILE A N 1
ATOM 1910 C CA . ILE A 1 245 ? -8.925 -3.772 18.517 1.00 96.19 245 ILE A CA 1
ATOM 1911 C C . ILE A 1 245 ? -8.218 -4.022 17.180 1.00 96.19 245 ILE A C 1
ATOM 1913 O O . ILE A 1 245 ? -8.846 -3.936 16.128 1.00 96.19 245 ILE A O 1
ATOM 1917 N N . ALA A 1 246 ? -6.931 -4.375 17.213 1.00 96.31 246 ALA A N 1
ATOM 1918 C CA . ALA A 1 246 ? -6.188 -4.787 16.025 1.00 96.31 246 ALA A CA 1
ATOM 1919 C C . ALA A 1 246 ? -6.777 -6.065 15.405 1.00 96.31 246 ALA A C 1
ATOM 1921 O O . ALA A 1 246 ? -6.933 -6.158 14.187 1.00 96.31 246 ALA A O 1
ATOM 1922 N N . ARG A 1 247 ? -7.160 -7.037 16.242 1.00 96.25 247 ARG A N 1
ATOM 1923 C CA . ARG A 1 247 ? -7.789 -8.282 15.788 1.00 96.25 247 ARG A CA 1
ATOM 1924 C C . ARG A 1 247 ? -9.150 -8.040 15.137 1.00 96.25 247 ARG A C 1
ATOM 1926 O O . ARG A 1 247 ? -9.418 -8.625 14.092 1.00 96.25 247 ARG A O 1
ATOM 1933 N N . ASP A 1 248 ? -9.980 -7.173 15.718 1.00 97.06 248 ASP A N 1
ATOM 1934 C CA . ASP A 1 248 ? -11.270 -6.794 15.128 1.00 97.06 248 ASP A CA 1
ATOM 1935 C C . ASP A 1 248 ? -11.069 -6.105 13.772 1.00 97.06 248 ASP A C 1
ATOM 1937 O O . ASP A 1 248 ? -11.689 -6.523 12.796 1.00 97.06 248 ASP A O 1
ATOM 1941 N N . PHE A 1 249 ? -10.108 -5.176 13.660 1.00 98.25 249 PHE A N 1
ATOM 1942 C CA . PHE A 1 249 ? -9.758 -4.538 12.383 1.00 98.25 249 PHE A CA 1
ATOM 1943 C C . PHE A 1 249 ? -9.402 -5.570 11.304 1.00 98.25 249 PHE A C 1
ATOM 1945 O O . PHE A 1 249 ? -9.979 -5.558 10.217 1.00 98.25 249 PHE A O 1
ATOM 1952 N N . LEU A 1 250 ? -8.495 -6.506 11.615 1.00 97.81 250 LEU A N 1
ATOM 1953 C CA . LEU A 1 250 ? -8.111 -7.576 10.689 1.00 97.81 250 LEU A CA 1
ATOM 1954 C C . LEU A 1 250 ? -9.304 -8.460 10.307 1.00 97.81 250 LEU A C 1
ATOM 1956 O O . LEU A 1 250 ? -9.427 -8.834 9.143 1.00 97.81 250 LEU A O 1
ATOM 1960 N N . SER A 1 251 ? -10.212 -8.740 11.248 1.00 96.50 251 SER A N 1
ATOM 1961 C CA . SER A 1 251 ? -11.425 -9.517 10.971 1.00 96.50 251 SER A CA 1
ATOM 1962 C C . SER A 1 251 ? -12.375 -8.825 9.990 1.00 96.50 251 SER A C 1
ATOM 1964 O O . SER A 1 251 ? -13.078 -9.513 9.258 1.00 96.50 251 SER A O 1
ATOM 1966 N N . LYS A 1 252 ? -12.385 -7.483 9.933 1.00 98.00 252 LYS A N 1
ATOM 1967 C CA . LYS A 1 252 ? -13.179 -6.717 8.955 1.00 98.00 252 LYS A CA 1
ATOM 1968 C C . LYS A 1 252 ? -12.540 -6.700 7.567 1.00 98.00 252 LYS A C 1
ATOM 1970 O O . LYS A 1 252 ? -13.259 -6.691 6.568 1.00 98.00 252 LYS A O 1
ATOM 1975 N N . CYS A 1 253 ? -11.207 -6.712 7.503 1.00 98.19 253 CYS A N 1
ATOM 1976 C CA . CYS A 1 253 ? -10.466 -6.784 6.243 1.00 98.19 253 CYS A CA 1
ATOM 1977 C C . CYS A 1 253 ? -10.512 -8.184 5.613 1.00 98.19 253 CYS A C 1
ATOM 1979 O O . CYS A 1 253 ? -10.575 -8.304 4.394 1.00 98.19 253 CYS A O 1
ATOM 1981 N N . LEU A 1 254 ? -10.473 -9.239 6.431 1.00 97.19 254 LEU A N 1
ATOM 1982 C CA . LEU A 1 254 ? -10.304 -10.633 5.997 1.00 97.19 254 LEU A CA 1
ATOM 1983 C C . LEU A 1 254 ? -11.627 -11.420 6.009 1.00 97.19 254 LEU A C 1
ATOM 1985 O O . LEU A 1 254 ? -11.662 -12.604 6.333 1.00 97.19 254 LEU A O 1
ATOM 1989 N N . ILE A 1 255 ? -12.734 -10.756 5.662 1.00 96.31 255 ILE A N 1
ATOM 1990 C CA . ILE A 1 255 ? -14.033 -11.409 5.454 1.00 96.31 255 ILE A CA 1
ATOM 1991 C C . ILE A 1 255 ? -13.998 -12.140 4.107 1.00 96.31 255 ILE A C 1
ATOM 1993 O O . ILE A 1 255 ? -13.717 -11.520 3.079 1.00 96.31 255 ILE A O 1
ATOM 1997 N N . ASN A 1 256 ? -14.286 -13.446 4.106 1.00 94.19 256 ASN A N 1
ATOM 1998 C CA . ASN A 1 256 ? -14.257 -14.277 2.896 1.00 94.19 256 ASN A CA 1
ATOM 1999 C C . ASN A 1 256 ? -15.283 -13.826 1.846 1.00 94.19 256 ASN A C 1
ATOM 2001 O O . ASN A 1 256 ? -14.959 -13.795 0.665 1.00 94.19 256 ASN A O 1
ATOM 2005 N N . ASP A 1 257 ? -16.492 -13.437 2.262 1.00 94.38 257 ASP A N 1
ATOM 2006 C CA . ASP A 1 257 ? -17.474 -12.843 1.351 1.00 94.38 257 ASP A CA 1
ATOM 2007 C C . ASP A 1 257 ? -17.052 -11.409 0.966 1.00 94.38 257 ASP A C 1
ATOM 2009 O O . ASP A 1 257 ? -17.052 -10.525 1.833 1.00 94.38 257 ASP A O 1
ATOM 2013 N N . PRO A 1 258 ? -16.718 -11.134 -0.311 1.00 94.69 258 PRO A N 1
ATOM 2014 C CA . PRO A 1 258 ? -16.312 -9.801 -0.744 1.00 94.69 258 PRO A CA 1
ATOM 2015 C C . PRO A 1 258 ? -17.416 -8.748 -0.592 1.00 94.69 258 PRO A C 1
ATOM 2017 O O . PRO A 1 258 ? -17.091 -7.568 -0.502 1.00 94.69 258 PRO A O 1
ATOM 2020 N N . LEU A 1 259 ? -18.698 -9.138 -0.566 1.00 93.12 259 LEU A N 1
ATOM 2021 C CA . LEU A 1 259 ? -19.816 -8.198 -0.403 1.00 93.12 259 LEU A CA 1
ATOM 2022 C C . LEU A 1 259 ? -20.028 -7.791 1.060 1.00 93.12 259 LEU A C 1
ATOM 2024 O O . LEU A 1 259 ? -20.471 -6.677 1.331 1.00 93.12 259 LEU A O 1
ATOM 2028 N N . GLY A 1 260 ? -19.693 -8.677 2.001 1.00 95.25 260 GLY A N 1
ATOM 2029 C CA . GLY A 1 260 ? -19.684 -8.389 3.436 1.00 95.25 260 GLY A CA 1
ATOM 2030 C C . GLY A 1 260 ? -18.386 -7.745 3.939 1.00 95.25 260 GLY A C 1
ATOM 2031 O O . GLY A 1 260 ? -18.345 -7.254 5.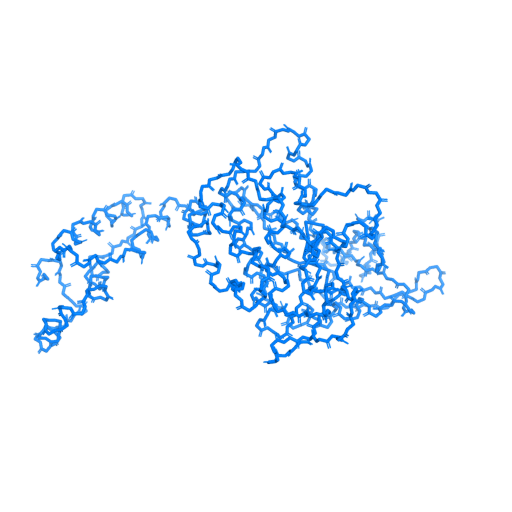070 1.00 95.25 260 GLY A O 1
ATOM 2032 N N . ARG A 1 261 ? -17.320 -7.750 3.127 1.00 97.56 261 ARG A N 1
ATOM 2033 C CA . ARG A 1 261 ? -16.018 -7.159 3.465 1.00 97.56 261 ARG A CA 1
ATOM 2034 C C . ARG A 1 261 ? -16.121 -5.640 3.551 1.00 97.56 261 ARG A C 1
ATOM 2036 O O . ARG A 1 261 ? -16.715 -4.995 2.691 1.00 97.56 261 ARG A O 1
ATOM 2043 N N . TRP A 1 262 ? -15.530 -5.062 4.595 1.00 98.31 262 TRP A N 1
ATOM 2044 C CA . TRP A 1 262 ? -15.628 -3.621 4.824 1.00 98.31 262 TRP A CA 1
ATOM 2045 C C . TRP A 1 262 ? -14.924 -2.819 3.729 1.00 98.31 262 TRP A C 1
ATOM 2047 O O . TRP A 1 262 ? -13.891 -3.232 3.209 1.00 98.31 262 TRP A O 1
ATOM 2057 N N . THR A 1 263 ? -15.450 -1.641 3.407 1.00 97.94 263 THR A N 1
ATOM 2058 C CA . THR A 1 263 ? -14.809 -0.724 2.458 1.00 97.94 263 THR A CA 1
ATOM 2059 C C . THR A 1 263 ? -13.704 0.095 3.123 1.00 97.94 263 THR A C 1
ATOM 2061 O O . THR A 1 263 ? -13.609 0.186 4.351 1.00 97.94 263 THR A O 1
ATOM 2064 N N . SER A 1 264 ? -12.886 0.761 2.303 1.00 97.75 264 SER A N 1
ATOM 2065 C CA . SER A 1 264 ? -11.864 1.692 2.790 1.00 97.75 264 SER A CA 1
ATOM 2066 C C . SER A 1 264 ? -12.453 2.802 3.678 1.00 97.75 264 SER A C 1
ATOM 2068 O O . SER A 1 264 ? -11.897 3.123 4.724 1.00 97.75 264 SER A O 1
ATOM 2070 N N . GLU A 1 265 ? -13.618 3.343 3.310 1.00 96.94 265 GLU A N 1
ATOM 2071 C CA . GLU A 1 265 ? -14.360 4.373 4.041 1.00 96.94 265 GLU A CA 1
ATOM 2072 C C . GLU A 1 265 ? -14.759 3.891 5.436 1.00 96.94 265 GLU A C 1
ATOM 2074 O O . GLU A 1 265 ? -14.578 4.615 6.415 1.00 96.94 265 GLU A O 1
ATOM 2079 N N . GLN A 1 266 ? -15.279 2.665 5.529 1.00 98.19 266 GLN A N 1
ATOM 2080 C CA . GLN A 1 266 ? -15.690 2.065 6.797 1.00 98.19 266 GLN A CA 1
ATOM 2081 C C . GLN A 1 266 ? -14.475 1.784 7.687 1.00 98.19 266 GLN A C 1
ATOM 2083 O O . GLN A 1 266 ? -14.475 2.122 8.871 1.00 98.19 266 GLN A O 1
ATOM 2088 N N . LEU A 1 267 ? -13.406 1.224 7.113 1.00 98.62 267 LEU A N 1
ATOM 2089 C CA . LEU A 1 267 ? -12.174 0.910 7.837 1.00 98.62 267 LEU A CA 1
ATOM 2090 C C . LEU A 1 267 ? -11.443 2.159 8.333 1.00 98.62 267 LEU A C 1
ATOM 2092 O O . LEU A 1 267 ? -10.868 2.128 9.419 1.00 98.62 267 LEU A O 1
ATOM 2096 N N . LEU A 1 268 ? -11.506 3.277 7.605 1.00 97.56 268 LEU A N 1
ATOM 2097 C CA . LEU A 1 268 ? -10.954 4.550 8.074 1.00 97.56 268 LEU A CA 1
ATOM 2098 C C . LEU A 1 268 ? -11.616 5.028 9.370 1.00 97.56 268 LEU A C 1
ATOM 2100 O O . LEU A 1 268 ? -10.952 5.680 10.168 1.00 97.56 268 LEU A O 1
ATOM 2104 N N . GLN A 1 269 ? -12.882 4.685 9.621 1.00 96.75 269 GLN A N 1
ATOM 2105 C CA . GLN A 1 269 ? -13.587 5.016 10.868 1.00 96.75 269 GLN A CA 1
ATOM 2106 C C . GLN A 1 269 ? -13.355 3.992 11.990 1.00 96.75 269 GLN A C 1
ATOM 2108 O O . GLN A 1 269 ? -13.828 4.179 13.111 1.00 96.75 269 GLN A O 1
ATOM 2113 N N . HIS A 1 270 ? -12.622 2.911 11.721 1.00 98.19 270 HIS A N 1
ATOM 2114 C CA . HIS A 1 270 ? -12.408 1.846 12.690 1.00 98.19 270 HIS A CA 1
ATOM 2115 C C . HIS A 1 270 ? -11.569 2.328 13.895 1.00 98.19 270 HIS A C 1
ATOM 2117 O O . HIS A 1 270 ? -10.578 3.042 13.696 1.00 98.19 270 HIS A O 1
ATOM 2123 N N . PRO A 1 271 ? -11.870 1.900 15.141 1.00 96.44 271 PRO A N 1
ATOM 2124 C CA . PRO A 1 271 ? -11.135 2.330 16.336 1.00 96.44 271 PRO A CA 1
ATOM 2125 C C . PRO A 1 271 ? -9.614 2.147 16.253 1.00 96.44 271 PRO A C 1
ATOM 2127 O O . PRO A 1 271 ? -8.877 3.008 16.721 1.00 96.44 271 PRO A O 1
ATOM 2130 N N . PHE A 1 272 ? -9.141 1.073 15.611 1.00 96.75 272 PHE A N 1
ATOM 2131 C CA . PHE A 1 272 ? -7.711 0.829 15.359 1.00 96.75 272 PHE A CA 1
ATOM 2132 C C . PHE A 1 272 ? -7.026 2.007 14.642 1.00 96.75 272 PHE A C 1
ATOM 2134 O O . PHE A 1 272 ? -5.959 2.460 15.050 1.00 96.75 272 PHE A O 1
ATOM 2141 N N . ILE A 1 273 ? -7.683 2.546 13.612 1.00 96.12 273 ILE A N 1
ATOM 2142 C CA . ILE A 1 273 ? -7.196 3.683 12.829 1.00 96.12 273 ILE A CA 1
ATOM 2143 C C . ILE A 1 273 ? -7.321 4.980 13.628 1.00 96.12 273 ILE A C 1
ATOM 2145 O O . ILE A 1 273 ? -6.372 5.760 13.723 1.00 96.12 273 ILE A O 1
ATOM 2149 N N . GLN A 1 274 ? -8.480 5.197 14.250 1.00 92.44 274 GLN A N 1
ATOM 2150 C CA . GLN A 1 274 ? -8.758 6.422 15.000 1.00 92.44 274 GLN A CA 1
ATOM 2151 C C . GLN A 1 274 ? -7.816 6.601 16.198 1.00 92.44 274 GLN A C 1
ATOM 2153 O O . GLN A 1 274 ? -7.368 7.714 16.472 1.00 92.44 274 GLN A O 1
ATOM 2158 N N . GLN A 1 275 ? -7.445 5.516 16.882 1.00 88.62 275 GLN A N 1
ATOM 2159 C CA . GLN A 1 275 ? -6.486 5.558 17.989 1.00 88.62 275 GLN A CA 1
ATOM 2160 C C . GLN A 1 275 ? -5.077 5.935 17.526 1.00 88.62 275 GLN A C 1
ATOM 2162 O O . GLN A 1 275 ? -4.452 6.803 18.141 1.00 88.62 275 GLN A O 1
ATOM 2167 N N . ALA A 1 276 ? -4.599 5.344 16.428 1.00 86.81 276 ALA A N 1
ATOM 2168 C CA . ALA A 1 276 ? -3.291 5.665 15.864 1.00 86.81 276 ALA A CA 1
ATOM 2169 C C . ALA A 1 276 ? -3.200 7.142 15.449 1.00 86.81 276 ALA A C 1
ATOM 2171 O O . ALA A 1 276 ? -2.269 7.844 15.839 1.00 86.81 276 ALA A O 1
ATOM 2172 N N . LEU A 1 277 ? -4.229 7.640 14.760 1.00 82.81 277 LEU A N 1
ATOM 2173 C CA . LEU A 1 277 ? -4.346 9.041 14.352 1.00 82.81 277 LEU A CA 1
ATOM 2174 C C . LEU A 1 277 ? -4.461 10.026 15.515 1.00 82.81 277 LEU A C 1
ATOM 2176 O O . LEU A 1 277 ? -4.097 11.191 15.384 1.00 82.81 277 LEU A O 1
ATOM 2180 N N . CYS A 1 278 ? -5.042 9.603 16.633 1.00 71.56 278 CYS A N 1
ATOM 2181 C CA . CYS A 1 278 ? -5.149 10.433 17.823 1.00 71.56 278 CYS A CA 1
ATOM 2182 C C . CYS A 1 278 ? -3.762 10.624 18.457 1.00 71.56 278 CYS A C 1
ATOM 2184 O O . CYS A 1 278 ? -3.421 11.717 18.898 1.00 71.56 278 CYS A O 1
ATOM 2186 N N . ILE A 1 279 ? -2.932 9.578 18.468 1.00 62.59 279 ILE A N 1
ATOM 2187 C CA . ILE A 1 279 ? -1.648 9.570 19.180 1.00 62.59 279 ILE A CA 1
ATOM 2188 C C . ILE A 1 279 ? -0.487 10.097 18.326 1.00 62.59 279 ILE A C 1
ATOM 2190 O O . ILE A 1 279 ? 0.433 10.677 18.897 1.00 62.59 279 ILE A O 1
ATOM 2194 N N . SER A 1 280 ? -0.551 9.972 16.996 1.00 55.38 280 SER A N 1
ATOM 2195 C CA . SER A 1 280 ? 0.457 10.520 16.073 1.00 55.38 280 SER A CA 1
ATOM 2196 C C . SER A 1 280 ? 0.399 12.045 15.924 1.00 55.38 280 SER A C 1
ATOM 2198 O O . SER A 1 280 ? 1.252 12.627 15.269 1.00 55.38 280 SER A O 1
ATOM 2200 N N . MET A 1 281 ? -0.618 12.703 16.484 1.00 58.91 281 MET A N 1
ATOM 2201 C CA . MET A 1 281 ? -0.736 14.155 16.446 1.00 58.91 281 MET A CA 1
ATOM 2202 C C . MET A 1 281 ? 0.011 14.814 17.614 1.00 58.91 281 MET A C 1
ATOM 2204 O O . MET A 1 281 ? 0.030 14.257 18.720 1.00 58.91 281 MET A O 1
ATOM 2208 N N . PRO A 1 282 ? 0.538 16.045 17.433 1.00 62.06 282 PRO A N 1
ATOM 2209 C CA . PRO A 1 282 ? 0.988 16.881 18.537 1.00 62.06 282 PRO A CA 1
ATOM 2210 C C . PRO A 1 282 ? -0.048 16.878 19.662 1.00 62.06 282 PRO A C 1
ATOM 2212 O O . PRO A 1 282 ? -1.256 16.913 19.409 1.00 62.06 282 PRO A O 1
ATOM 2215 N N . LYS A 1 283 ? 0.409 16.843 20.918 1.00 60.66 283 LYS A N 1
ATOM 2216 C CA . LYS A 1 283 ? -0.468 16.713 22.096 1.00 60.66 283 LYS A CA 1
ATOM 2217 C C . LYS A 1 283 ? -1.626 17.725 22.082 1.00 60.66 283 LYS A C 1
ATOM 2219 O O . LYS A 1 283 ? -2.722 17.380 22.504 1.00 60.66 283 LYS A O 1
ATOM 2224 N N . THR A 1 284 ? -1.396 18.927 21.551 1.00 62.69 284 THR A N 1
ATOM 2225 C CA . THR A 1 284 ? -2.413 19.949 21.245 1.00 62.69 284 THR A CA 1
ATOM 2226 C C . THR A 1 284 ? -3.518 19.421 20.333 1.00 62.69 284 THR A C 1
ATOM 2228 O O . THR A 1 284 ? -4.671 19.346 20.743 1.00 62.69 284 THR A O 1
ATOM 2231 N N . GLN A 1 285 ? -3.171 18.995 19.119 1.00 63.62 285 GLN A N 1
ATOM 2232 C CA . GLN A 1 285 ? -4.118 18.477 18.131 1.00 63.62 285 GLN A CA 1
ATOM 2233 C C . GLN A 1 285 ? -4.846 17.220 18.621 1.00 63.62 285 GLN A C 1
ATOM 2235 O O . GLN A 1 285 ? -6.028 17.049 18.327 1.00 63.62 285 GLN A O 1
ATOM 2240 N N . ARG A 1 286 ? -4.178 16.361 19.404 1.00 64.94 286 ARG A N 1
ATOM 2241 C CA . ARG A 1 286 ? -4.795 15.176 20.018 1.00 64.94 286 ARG A CA 1
ATOM 2242 C C . ARG A 1 286 ? -5.977 15.542 20.906 1.00 64.94 286 ARG A C 1
ATOM 2244 O O . ARG A 1 286 ? -7.062 14.993 20.743 1.00 64.94 286 ARG A O 1
ATOM 2251 N N . VAL A 1 287 ? -5.766 16.481 21.825 1.00 70.75 287 VAL A N 1
ATOM 2252 C CA . VAL A 1 287 ? -6.808 16.930 22.757 1.00 70.75 287 VAL A CA 1
ATOM 2253 C C . VAL A 1 287 ? -7.897 17.712 22.005 1.00 70.75 287 VAL A C 1
ATOM 2255 O O . VAL A 1 287 ? -9.077 17.567 22.314 1.00 70.75 287 VAL A O 1
ATOM 2258 N N . THR A 1 288 ? -7.542 18.455 20.949 1.00 76.31 288 THR A N 1
ATOM 2259 C CA . THR A 1 288 ? -8.529 19.111 20.073 1.00 76.31 288 THR A CA 1
ATOM 2260 C C . THR A 1 288 ? -9.400 18.099 19.321 1.00 76.31 288 THR A C 1
ATOM 2262 O O . THR A 1 288 ? -10.611 18.278 19.235 1.00 76.31 288 THR A O 1
ATOM 2265 N N . ARG A 1 289 ? -8.840 16.994 18.809 1.00 71.88 289 ARG A N 1
ATOM 2266 C CA . ARG A 1 289 ? -9.655 15.918 18.214 1.00 71.88 289 ARG A CA 1
ATOM 2267 C C . ARG A 1 289 ? -10.476 15.161 19.247 1.00 71.88 289 ARG A C 1
ATOM 2269 O O . ARG A 1 289 ? -11.605 14.797 18.944 1.00 71.88 289 ARG A O 1
ATOM 2276 N N . GLU A 1 290 ? -9.937 14.919 20.441 1.00 79.19 290 GLU A N 1
ATOM 2277 C CA . GLU A 1 290 ? -10.692 14.313 21.545 1.00 79.19 290 GLU A CA 1
ATOM 2278 C C . GLU A 1 290 ? -11.954 15.128 21.843 1.00 79.19 290 GLU A C 1
ATOM 2280 O O . GLU A 1 290 ? -13.026 14.542 21.984 1.00 79.19 290 GLU A O 1
ATOM 2285 N N . PHE A 1 291 ? -11.835 16.461 21.854 1.00 83.94 291 PHE A N 1
ATOM 2286 C CA . PHE A 1 291 ? -12.959 17.390 21.960 1.00 83.94 291 PHE A CA 1
ATOM 2287 C C . PHE A 1 291 ? -13.944 17.232 20.791 1.00 83.94 291 PHE A C 1
ATOM 2289 O O . PHE A 1 291 ? -15.150 17.119 21.004 1.00 83.94 291 PHE A O 1
ATOM 2296 N N . GLU A 1 292 ? -13.449 17.152 19.553 1.00 81.38 292 GLU A N 1
ATOM 2297 C CA . GLU A 1 292 ? -14.308 17.027 18.370 1.00 81.38 292 GLU A CA 1
ATOM 2298 C C . GLU A 1 292 ? -14.990 15.655 18.218 1.00 81.38 292 GLU A C 1
ATOM 2300 O O . GLU A 1 292 ? -16.039 15.558 17.582 1.00 81.38 292 GLU A O 1
ATOM 2305 N N . MET A 1 293 ? -14.458 14.589 18.811 1.00 79.81 293 MET A N 1
ATOM 2306 C CA . MET A 1 293 ? -15.089 13.262 18.779 1.00 79.81 293 MET A CA 1
ATOM 2307 C C . MET A 1 293 ? -16.111 13.042 19.897 1.00 79.81 293 MET A C 1
ATOM 2309 O O . MET A 1 293 ? -16.835 12.045 19.865 1.00 79.81 293 MET A O 1
ATOM 2313 N N . GLN A 1 294 ? -16.196 13.945 20.879 1.00 83.50 294 GLN A N 1
ATOM 2314 C CA . GLN A 1 294 ? -17.205 13.829 21.924 1.00 83.50 294 GLN A CA 1
ATOM 2315 C C . GLN A 1 294 ? -18.615 13.886 21.327 1.00 83.50 294 GLN A C 1
ATOM 2317 O O . GLN A 1 294 ? -18.941 14.753 20.512 1.00 83.50 294 GLN A O 1
ATOM 2322 N N . ARG A 1 295 ? -19.449 12.947 21.775 1.00 84.06 295 ARG A N 1
ATOM 2323 C CA . ARG A 1 295 ? -20.901 12.960 21.605 1.00 84.06 295 ARG A CA 1
ATOM 2324 C C . ARG A 1 295 ? -21.548 12.755 22.968 1.00 84.06 295 ARG A C 1
ATOM 2326 O O . ARG A 1 295 ? -20.993 12.043 23.811 1.00 84.06 295 ARG A O 1
ATOM 2333 N N . MET A 1 296 ? -22.701 13.376 23.182 1.00 83.88 296 MET A N 1
ATOM 2334 C CA . MET A 1 296 ? -23.460 13.205 24.414 1.00 83.88 296 MET A CA 1
ATOM 2335 C C . MET A 1 296 ? -24.109 11.820 24.437 1.00 83.88 296 MET A C 1
ATOM 2337 O O . MET A 1 296 ? -24.683 11.376 23.442 1.00 83.88 296 MET A O 1
ATOM 2341 N N . LYS A 1 297 ? -24.007 11.114 25.566 1.00 83.75 297 LYS A N 1
ATOM 2342 C CA . LYS A 1 297 ? -24.657 9.805 25.726 1.00 83.75 297 LYS A CA 1
ATOM 2343 C C . LYS A 1 297 ? -26.147 9.977 26.012 1.00 83.75 297 LYS A C 1
ATOM 2345 O O . LYS A 1 297 ? -26.564 10.954 26.635 1.00 83.75 297 LYS A O 1
ATOM 2350 N N . GLU A 1 298 ? -26.955 8.979 25.654 1.00 81.94 298 GLU A N 1
ATOM 2351 C CA . GLU A 1 298 ? -28.394 9.032 25.930 1.00 81.94 298 GLU A CA 1
ATOM 2352 C C . GLU A 1 298 ? -28.729 9.130 27.424 1.00 81.94 298 GLU A C 1
ATOM 2354 O O . GLU A 1 298 ? -29.725 9.747 27.774 1.00 81.94 298 GLU A O 1
ATOM 2359 N N . SER A 1 299 ? -27.900 8.590 28.313 1.00 83.88 299 SER A N 1
ATOM 2360 C CA . SER A 1 299 ? -28.138 8.605 29.762 1.00 83.88 299 SER A CA 1
ATOM 2361 C C . SER A 1 299 ? -27.539 9.815 30.493 1.00 83.88 299 SER A C 1
ATOM 2363 O O . SER A 1 299 ? -27.623 9.887 31.714 1.00 83.88 299 SER A O 1
ATOM 2365 N N . GLU A 1 300 ? -26.855 10.713 29.785 1.00 85.56 300 GLU A N 1
ATOM 2366 C CA . GLU A 1 300 ? -26.079 11.811 30.373 1.00 85.56 300 GLU A CA 1
ATOM 2367 C C . GLU A 1 300 ? -26.899 13.110 30.450 1.00 85.56 300 GLU A C 1
ATOM 2369 O O . GLU A 1 300 ? -27.794 13.333 29.627 1.00 85.56 300 GLU A O 1
ATOM 2374 N N . THR A 1 301 ? -26.613 13.971 31.435 1.00 87.50 301 THR A N 1
ATOM 2375 C CA . THR A 1 301 ? -27.215 15.312 31.527 1.00 87.50 301 THR A CA 1
ATOM 2376 C C . THR A 1 301 ? -26.410 16.333 30.717 1.00 87.50 301 THR A C 1
ATOM 2378 O O . THR A 1 301 ? -25.215 16.151 30.483 1.00 87.50 301 THR A O 1
ATOM 2381 N N . ILE A 1 302 ? -27.042 17.436 30.294 1.00 83.81 302 ILE A N 1
ATOM 2382 C CA . ILE A 1 302 ? -26.345 18.510 29.557 1.00 83.81 302 ILE A CA 1
ATOM 2383 C C . ILE A 1 302 ? -25.198 19.084 30.398 1.00 83.81 302 ILE A C 1
ATOM 2385 O O . ILE A 1 302 ? -24.126 19.364 29.866 1.00 83.81 302 ILE A O 1
ATOM 2389 N N . LYS A 1 303 ? -25.397 19.196 31.716 1.00 84.56 303 LYS A N 1
ATOM 2390 C CA . LYS A 1 303 ? -24.385 19.692 32.650 1.00 84.56 303 LYS A CA 1
ATOM 2391 C C . LYS A 1 303 ? -23.158 18.779 32.705 1.00 84.56 303 LYS A C 1
ATOM 2393 O O . LYS A 1 303 ? -22.052 19.262 32.498 1.00 84.56 303 LYS A O 1
ATOM 2398 N N . ASP A 1 304 ? -23.349 17.473 32.895 1.00 85.38 304 ASP A N 1
ATOM 2399 C CA . ASP A 1 304 ? -22.232 16.515 32.957 1.00 85.38 304 ASP A CA 1
ATOM 2400 C C . ASP A 1 304 ? -21.452 16.474 31.632 1.00 85.38 304 ASP A C 1
ATOM 2402 O O . ASP A 1 304 ? -20.219 16.402 31.610 1.00 85.38 304 ASP A O 1
ATOM 2406 N N . TYR A 1 305 ? -22.174 16.579 30.512 1.00 88.31 305 TYR A N 1
ATOM 2407 C CA . TYR A 1 305 ? -21.569 16.647 29.189 1.00 88.31 305 TYR A CA 1
ATOM 2408 C C . TYR A 1 305 ? -20.771 17.941 28.978 1.00 88.31 305 TYR A C 1
ATOM 2410 O O . TYR A 1 305 ? -19.645 17.901 28.472 1.00 88.31 305 TYR A O 1
ATOM 2418 N N . SER A 1 306 ? -21.327 19.075 29.410 1.00 86.69 306 SER A N 1
ATOM 2419 C CA . SER A 1 306 ? -20.676 20.386 29.381 1.00 86.69 306 SER A CA 1
ATOM 2420 C C . SER A 1 306 ? -19.397 20.400 30.222 1.00 86.69 306 SER A C 1
ATOM 2422 O O . SER A 1 306 ? -18.338 20.773 29.716 1.00 86.69 306 SER A O 1
ATOM 2424 N N . ASP A 1 307 ? -19.445 19.884 31.454 1.00 86.81 307 ASP A N 1
ATOM 2425 C CA . ASP A 1 307 ? -18.287 19.792 32.350 1.00 86.81 307 ASP A CA 1
ATOM 2426 C C . ASP A 1 307 ? -17.172 18.916 31.746 1.00 86.81 307 ASP A C 1
ATOM 2428 O O . ASP A 1 307 ? -15.987 19.266 31.806 1.00 86.81 307 ASP A O 1
ATOM 2432 N N . ARG A 1 308 ? -17.531 17.805 31.079 1.00 89.25 308 ARG A N 1
ATOM 2433 C CA . ARG A 1 308 ? -16.567 16.964 30.348 1.00 89.25 308 ARG A CA 1
ATOM 2434 C C . ARG A 1 308 ? -15.925 17.712 29.180 1.00 89.25 308 ARG A C 1
ATOM 2436 O O . ARG A 1 308 ? -14.704 17.650 29.020 1.00 89.25 308 ARG A O 1
ATOM 2443 N N . LEU A 1 309 ? -16.717 18.406 28.363 1.00 87.38 309 LEU A N 1
ATOM 2444 C CA . LEU A 1 309 ? -16.198 19.197 27.246 1.00 87.38 309 LEU A CA 1
ATOM 2445 C C . LEU A 1 309 ? -15.294 20.331 27.734 1.00 87.38 309 LEU A C 1
ATOM 2447 O O . LEU A 1 309 ? -14.228 20.543 27.155 1.00 87.38 309 LEU A O 1
ATOM 2451 N N . LEU A 1 310 ? -15.669 21.005 28.822 1.00 87.56 310 LEU A N 1
ATOM 2452 C CA . LEU A 1 310 ? -14.891 22.074 29.439 1.00 87.56 310 LEU A CA 1
ATOM 2453 C C . LEU A 1 310 ? -13.552 21.557 29.981 1.00 87.56 310 LEU A C 1
ATOM 2455 O O . LEU A 1 310 ? -12.514 22.196 29.797 1.00 87.56 310 LEU A O 1
ATOM 2459 N N . LEU A 1 311 ? -13.536 20.365 30.584 1.00 86.31 311 LEU A N 1
ATOM 2460 C CA . LEU A 1 311 ? -12.304 19.717 31.033 1.00 86.31 311 LEU A CA 1
ATOM 2461 C C . LEU A 1 311 ? -11.345 19.444 29.864 1.00 86.31 311 LEU A C 1
ATOM 2463 O O . LEU A 1 311 ? -10.138 19.664 29.990 1.00 86.31 311 LEU A O 1
ATOM 2467 N N . ILE A 1 312 ? -11.862 18.977 28.725 1.00 83.31 312 ILE A N 1
ATOM 2468 C CA . ILE A 1 312 ? -11.053 18.740 27.521 1.00 83.31 312 ILE A CA 1
ATOM 2469 C C . ILE A 1 312 ? -10.593 20.079 26.921 1.00 83.31 312 ILE A C 1
ATOM 2471 O O . ILE A 1 312 ? -9.411 20.236 26.621 1.00 83.31 312 ILE A O 1
ATOM 2475 N N . ALA A 1 313 ? -11.475 21.076 26.828 1.00 84.50 313 ALA A N 1
ATOM 2476 C CA . ALA A 1 313 ? -11.159 22.419 26.342 1.00 84.50 313 ALA A CA 1
ATOM 2477 C C . ALA A 1 313 ? -10.043 23.092 27.157 1.00 84.50 313 ALA A C 1
ATOM 2479 O O . ALA A 1 313 ? -9.109 23.661 26.593 1.00 84.50 313 ALA A O 1
ATOM 2480 N N . ASN A 1 314 ? -10.074 22.964 28.485 1.00 85.25 314 ASN A N 1
ATOM 2481 C CA . ASN A 1 314 ? -9.026 23.495 29.354 1.00 85.25 314 ASN A CA 1
ATOM 2482 C C . ASN A 1 314 ? -7.675 22.805 29.118 1.00 85.25 314 ASN A C 1
ATOM 2484 O O . ASN A 1 314 ? -6.642 23.472 29.121 1.00 85.25 314 ASN A O 1
ATOM 2488 N N . LYS A 1 315 ? -7.661 21.498 28.822 1.00 82.50 315 LYS A N 1
ATOM 2489 C CA . LYS A 1 315 ? -6.432 20.809 28.394 1.00 82.50 315 LYS A CA 1
ATOM 2490 C C . LYS A 1 315 ? -5.903 21.363 27.062 1.00 82.50 315 LYS A C 1
ATOM 2492 O O . LYS A 1 315 ? -4.691 21.488 26.929 1.00 82.50 315 LYS A O 1
ATOM 2497 N N . VAL A 1 316 ? -6.770 21.721 26.105 1.00 80.19 316 VAL A N 1
ATOM 2498 C CA . VAL A 1 316 ? -6.366 22.359 24.829 1.00 80.19 316 VAL A CA 1
ATOM 2499 C C . VAL A 1 316 ? -5.718 23.724 25.081 1.00 80.19 316 VAL A C 1
ATOM 2501 O O . VAL A 1 316 ? -4.626 23.987 24.574 1.00 80.19 316 VAL A O 1
ATOM 2504 N N . ARG A 1 317 ? -6.341 24.550 25.933 1.00 84.06 317 ARG A N 1
ATOM 2505 C CA . ARG A 1 317 ? -5.845 25.887 26.309 1.00 84.06 317 ARG A CA 1
ATOM 2506 C C . ARG A 1 317 ? -4.469 25.836 26.964 1.00 84.06 317 ARG A C 1
ATOM 2508 O O . ARG A 1 317 ? -3.573 26.572 26.567 1.00 84.06 317 ARG A O 1
ATOM 2515 N N . ILE A 1 318 ? -4.275 24.920 27.917 1.00 82.31 318 ILE A N 1
ATOM 2516 C CA . ILE A 1 318 ? -2.988 24.723 28.612 1.00 82.31 318 ILE A CA 1
ATOM 2517 C C . ILE A 1 318 ? -1.865 24.358 27.632 1.00 82.31 318 ILE A C 1
ATOM 2519 O O . ILE A 1 318 ? -0.704 24.681 27.867 1.00 82.31 318 ILE A O 1
ATOM 2523 N N . LEU A 1 319 ? -2.196 23.693 26.526 1.00 75.88 319 LEU A N 1
ATOM 2524 C CA . LEU A 1 319 ? -1.228 23.290 25.511 1.00 75.88 319 LEU A CA 1
ATOM 2525 C C . LEU A 1 319 ? -0.942 24.396 24.472 1.00 75.88 319 LEU A C 1
ATOM 2527 O O . LEU A 1 319 ? -0.210 24.148 23.518 1.00 75.88 319 LEU A O 1
ATOM 2531 N N . GLY A 1 320 ? -1.471 25.611 24.662 1.00 74.19 320 GLY A N 1
ATOM 2532 C CA . GLY A 1 320 ? -1.153 26.791 23.848 1.00 74.19 320 GLY A CA 1
ATOM 2533 C C . GLY A 1 320 ? -2.042 26.986 22.618 1.00 74.19 320 GLY A C 1
ATOM 2534 O O . GLY A 1 320 ? -1.671 27.727 21.715 1.00 74.19 320 GLY A O 1
ATOM 2535 N N . THR A 1 321 ? -3.195 26.312 22.546 1.00 77.38 321 THR A N 1
ATOM 2536 C CA . THR A 1 321 ? -4.192 26.512 21.480 1.00 77.38 321 THR A CA 1
ATOM 2537 C C . THR A 1 321 ? -5.434 27.193 22.050 1.00 77.38 321 THR A C 1
ATOM 2539 O O . THR A 1 321 ? -5.994 26.726 23.042 1.00 77.38 321 THR A O 1
ATOM 2542 N N . GLU A 1 322 ? -5.891 28.279 21.426 1.00 76.38 322 GLU A N 1
ATOM 2543 C CA . GLU A 1 322 ? -7.134 28.941 21.829 1.00 76.38 322 GLU A CA 1
ATOM 2544 C C . GLU A 1 322 ? -8.353 28.114 21.400 1.00 76.38 322 GLU A C 1
ATOM 2546 O O . GLU A 1 322 ? -8.540 27.801 20.224 1.00 76.38 322 GLU A O 1
ATOM 2551 N N . LEU A 1 323 ? -9.195 27.755 22.371 1.00 80.25 323 LEU A N 1
ATOM 2552 C CA . LEU A 1 323 ? -10.496 27.134 22.138 1.00 80.25 323 LEU A CA 1
ATOM 2553 C C . LEU A 1 323 ? -11.552 27.957 22.876 1.00 80.25 323 LEU A C 1
ATOM 2555 O O . LEU A 1 323 ? -11.599 27.954 24.109 1.00 80.25 323 LEU A O 1
ATOM 2559 N N . ASN A 1 324 ? -12.349 28.705 22.114 1.00 82.44 324 ASN A N 1
ATOM 2560 C CA . ASN A 1 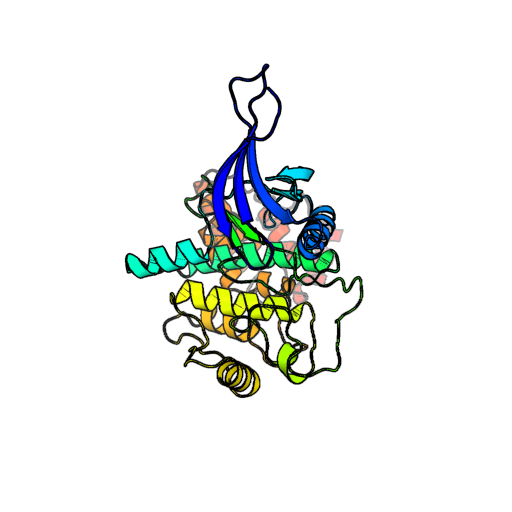324 ? -13.317 29.671 22.638 1.00 82.44 324 ASN A CA 1
ATOM 2561 C C . ASN A 1 324 ? -14.538 28.976 23.250 1.00 82.44 324 ASN A C 1
ATOM 2563 O O . ASN A 1 324 ? -14.986 27.950 22.740 1.00 82.44 324 ASN A O 1
ATOM 2567 N N . ASP A 1 325 ? -15.125 29.570 24.290 1.00 81.31 325 ASP A N 1
ATOM 2568 C CA . ASP A 1 325 ? -16.326 29.036 24.953 1.00 81.31 325 ASP A CA 1
ATOM 2569 C C . ASP A 1 325 ? -17.508 28.870 23.983 1.00 81.31 325 ASP A C 1
ATOM 2571 O O . ASP A 1 325 ? -18.214 27.865 24.036 1.00 81.31 325 ASP A O 1
ATOM 2575 N N . ASN A 1 326 ? -17.646 29.761 22.994 1.00 81.12 326 ASN A N 1
ATOM 2576 C CA . ASN A 1 326 ? -18.665 29.639 21.942 1.00 81.12 326 ASN A CA 1
ATOM 2577 C C . ASN A 1 326 ? -18.535 28.329 21.147 1.00 81.12 326 ASN A C 1
ATOM 2579 O O . ASN A 1 326 ? -19.534 27.768 20.701 1.00 81.12 326 ASN A O 1
ATOM 2583 N N . ARG A 1 327 ? -17.312 27.806 20.979 1.00 82.12 327 ARG A N 1
ATOM 2584 C CA . ARG A 1 327 ? -17.084 26.529 20.292 1.00 82.12 327 ARG A CA 1
ATOM 2585 C C . ARG A 1 327 ? -17.590 25.350 21.122 1.00 82.12 327 ARG A C 1
ATOM 2587 O O . ARG A 1 327 ? -18.068 24.374 20.551 1.00 82.12 327 ARG A O 1
ATOM 2594 N N . ILE A 1 328 ? -17.513 25.451 22.449 1.00 83.06 328 ILE A N 1
ATOM 2595 C CA . ILE A 1 328 ? -18.056 24.463 23.390 1.00 83.06 328 ILE A CA 1
ATOM 2596 C C . ILE A 1 328 ? -19.582 24.467 23.318 1.00 83.06 328 ILE A C 1
ATOM 2598 O O . ILE A 1 328 ? -20.179 23.411 23.136 1.00 83.06 328 ILE A O 1
ATOM 2602 N N . VAL A 1 329 ? -20.200 25.649 23.350 1.00 82.69 329 VAL A N 1
ATOM 2603 C CA . VAL A 1 329 ? -21.656 25.809 23.215 1.00 82.69 329 VAL A CA 1
ATOM 2604 C C . VAL A 1 329 ? -22.158 25.233 21.891 1.00 82.69 329 VAL A C 1
ATOM 2606 O O . VAL A 1 329 ? -23.062 24.400 21.885 1.00 82.69 329 VAL A O 1
ATOM 2609 N N . GLN A 1 330 ? -21.519 25.586 20.770 1.00 82.12 330 GLN A N 1
ATOM 2610 C CA . GLN A 1 330 ? -21.846 25.014 19.459 1.00 82.12 330 GLN A CA 1
ATOM 2611 C C . GLN A 1 330 ? -21.725 23.490 19.457 1.00 82.12 330 GLN A C 1
ATOM 2613 O O . GLN A 1 330 ? -22.598 22.803 18.929 1.00 82.12 330 GLN A O 1
ATOM 2618 N N . LYS A 1 331 ? -20.655 22.952 20.058 1.00 85.19 331 LYS A N 1
ATOM 2619 C CA . LYS A 1 331 ? -20.437 21.508 20.137 1.00 85.19 331 LYS A CA 1
ATOM 2620 C C . LYS A 1 331 ? -21.546 20.810 20.912 1.00 85.19 331 LYS A C 1
ATOM 2622 O O . LYS A 1 331 ? -21.984 19.746 20.482 1.00 85.19 331 LYS A O 1
ATOM 2627 N N . ILE A 1 332 ? -22.001 21.396 22.018 1.00 84.19 332 ILE A N 1
ATOM 2628 C CA . ILE A 1 332 ? -23.129 20.872 22.788 1.00 84.19 332 ILE A CA 1
ATOM 2629 C C . ILE A 1 332 ? -24.362 20.826 21.892 1.00 84.19 332 ILE A C 1
ATOM 2631 O O . ILE A 1 332 ? -24.857 19.736 21.632 1.00 84.19 332 ILE A O 1
ATOM 2635 N N . LEU A 1 333 ? -24.770 21.968 21.333 1.00 82.81 333 LEU A N 1
ATOM 2636 C CA . LEU A 1 333 ? -25.992 22.097 20.532 1.00 82.81 333 LEU A CA 1
ATOM 2637 C C . LEU A 1 333 ? -26.067 21.088 19.375 1.00 82.81 333 LEU A C 1
ATOM 2639 O O . LEU A 1 333 ? -27.098 20.450 19.197 1.00 82.81 333 LEU A O 1
ATOM 2643 N N . VAL A 1 334 ? -24.970 20.874 18.639 1.00 83.38 334 VAL A N 1
ATOM 2644 C CA . VAL A 1 334 ? -24.954 19.943 17.492 1.00 83.38 334 VAL A CA 1
ATOM 2645 C C . VAL A 1 334 ? -24.829 18.462 17.873 1.00 83.38 334 VAL A C 1
ATOM 2647 O O . VAL A 1 334 ? -24.891 17.599 16.999 1.00 83.38 334 VAL A O 1
ATOM 2650 N N . THR A 1 335 ? -24.593 18.142 19.149 1.00 84.06 335 THR A N 1
ATOM 2651 C CA . THR A 1 335 ? -24.432 16.754 19.627 1.00 84.06 335 THR A CA 1
ATOM 2652 C C . THR A 1 335 ? -25.453 16.351 20.689 1.00 84.06 335 THR A C 1
ATOM 2654 O O . THR A 1 335 ? -25.340 15.255 21.245 1.00 84.06 335 THR A O 1
ATOM 2657 N N . LEU A 1 336 ? -26.448 17.206 20.959 1.00 84.12 336 LEU A N 1
ATOM 2658 C CA . LEU A 1 336 ? -27.575 16.882 21.826 1.00 84.12 336 LEU A CA 1
ATOM 2659 C C . LEU A 1 336 ? -28.435 15.765 21.198 1.00 84.12 336 LEU A C 1
ATOM 2661 O O . LEU A 1 336 ? -28.709 15.805 19.999 1.00 84.12 336 LEU A O 1
ATOM 2665 N N . PRO A 1 337 ? -28.883 14.771 21.987 1.00 83.88 337 PRO A N 1
ATOM 2666 C CA . PRO A 1 337 ? -29.825 13.759 21.512 1.00 83.88 337 PRO A CA 1
ATOM 2667 C C . PRO A 1 337 ? -31.205 14.348 21.178 1.00 83.88 337 PRO A C 1
ATOM 2669 O O . PRO A 1 337 ? -31.611 15.345 21.777 1.00 83.88 337 PRO A O 1
ATOM 2672 N N . GLU A 1 338 ? -31.968 13.664 20.317 1.00 83.00 338 GLU A N 1
ATOM 2673 C CA . GLU A 1 338 ? -33.295 14.091 19.818 1.00 83.00 338 GLU A CA 1
ATOM 2674 C C . GLU A 1 338 ? -34.285 14.485 20.926 1.00 83.00 338 GLU A C 1
ATOM 2676 O O . GLU A 1 338 ? -35.101 15.385 20.753 1.00 83.00 338 GLU A O 1
ATOM 2681 N N . ARG A 1 339 ? -34.175 13.901 22.126 1.00 83.19 339 ARG A N 1
ATOM 2682 C CA . ARG A 1 339 ? -35.027 14.274 23.272 1.00 83.19 339 ARG A CA 1
ATOM 2683 C C . ARG A 1 339 ? -34.963 15.762 23.659 1.00 83.19 339 ARG A C 1
ATOM 2685 O O . ARG A 1 339 ? -35.838 16.219 24.386 1.00 83.19 339 ARG A O 1
ATOM 2692 N N . TYR A 1 340 ? -33.929 16.494 23.235 1.00 82.19 340 TYR A N 1
ATOM 2693 C CA . TYR A 1 340 ? -33.771 17.928 23.497 1.00 82.19 340 TYR A CA 1
ATOM 2694 C C . TYR A 1 340 ? -34.169 18.817 22.311 1.00 82.19 340 TYR A C 1
ATOM 2696 O O . TYR A 1 340 ? -34.081 20.037 22.421 1.00 82.19 340 TYR A O 1
ATOM 2704 N N . GLU A 1 341 ? -34.638 18.250 21.200 1.00 81.75 341 GLU A N 1
ATOM 2705 C CA . GLU A 1 341 ? -34.937 18.983 19.963 1.00 81.75 341 GLU A CA 1
ATOM 2706 C C . GLU A 1 341 ? -35.987 20.087 20.170 1.00 81.75 341 GLU A C 1
ATOM 2708 O O . GLU A 1 341 ? -35.788 21.226 19.750 1.00 81.75 341 GLU A O 1
ATOM 2713 N N . ALA A 1 342 ? -37.051 19.810 20.932 1.00 79.19 342 ALA A N 1
ATOM 2714 C CA . ALA A 1 342 ? -38.065 20.813 21.277 1.00 79.19 342 ALA A CA 1
ATOM 2715 C C . ALA A 1 342 ? -37.496 21.980 22.110 1.00 79.19 342 ALA A C 1
ATOM 2717 O O . ALA A 1 342 ? -37.917 23.128 21.964 1.00 79.19 342 ALA A O 1
ATOM 2718 N N . THR A 1 343 ? -36.520 21.700 22.979 1.00 79.25 343 THR A N 1
ATOM 2719 C CA . THR A 1 343 ? -35.834 22.721 23.781 1.00 79.25 343 THR A CA 1
ATOM 2720 C C . THR A 1 343 ? -34.904 23.567 22.912 1.00 79.25 343 THR A C 1
ATOM 2722 O O . THR A 1 343 ? -34.885 24.787 23.064 1.00 79.25 343 THR A O 1
ATOM 2725 N N . ILE A 1 344 ? -34.192 22.948 21.964 1.00 78.44 344 ILE A N 1
ATOM 2726 C CA . ILE A 1 344 ? -33.324 23.641 21.000 1.00 78.44 344 ILE A CA 1
ATOM 2727 C C . ILE A 1 344 ? -34.154 24.571 20.109 1.00 78.44 344 ILE A C 1
ATOM 2729 O O . ILE A 1 344 ? -33.843 25.755 20.023 1.00 78.44 344 ILE A O 1
ATOM 2733 N N . ALA A 1 345 ? -35.264 24.086 19.548 1.00 78.56 345 ALA A N 1
ATOM 2734 C CA . ALA A 1 345 ? -36.155 24.894 18.715 1.00 78.56 345 ALA A CA 1
ATOM 2735 C C . ALA A 1 345 ? -36.742 26.099 19.480 1.00 78.56 345 ALA A C 1
ATOM 2737 O O . ALA A 1 345 ? -36.906 27.191 18.934 1.00 78.56 345 ALA A O 1
ATOM 2738 N N . SER A 1 346 ? -37.037 25.940 20.775 1.00 78.69 346 SER A N 1
ATOM 2739 C CA . SER A 1 346 ? -37.467 27.060 21.622 1.00 78.69 346 SER A CA 1
ATOM 2740 C C . SER A 1 346 ? -36.345 28.076 21.877 1.00 78.69 346 SER A C 1
ATOM 2742 O O . SER A 1 346 ? -36.615 29.276 21.976 1.00 78.69 346 SER A O 1
ATOM 2744 N N . LEU A 1 347 ? -35.099 27.620 22.009 1.00 75.44 347 LEU A N 1
ATOM 2745 C CA . LEU A 1 347 ? -33.928 28.480 22.203 1.00 75.44 347 LEU A CA 1
ATOM 2746 C C . LEU A 1 347 ? -33.578 29.257 20.927 1.00 75.44 347 LEU A C 1
ATOM 2748 O O . LEU A 1 347 ? -33.318 30.454 21.007 1.00 75.44 347 LEU A O 1
ATOM 2752 N N . GLU A 1 348 ? -33.665 28.624 19.757 1.00 75.94 348 GLU A N 1
ATOM 2753 C CA . GLU A 1 348 ? -33.459 29.256 18.443 1.00 75.94 348 GLU A CA 1
ATOM 2754 C C . GLU A 1 348 ? -34.424 30.414 18.182 1.00 75.94 348 GLU A C 1
ATOM 2756 O O . GLU A 1 348 ? -34.036 31.450 17.646 1.00 75.94 348 GLU A O 1
ATOM 2761 N N . ASN A 1 349 ? -35.678 30.269 18.613 1.00 76.12 349 ASN A N 1
ATOM 2762 C CA . ASN A 1 349 ? -36.697 31.304 18.450 1.00 76.12 349 ASN A CA 1
ATOM 2763 C C . ASN A 1 349 ? -36.518 32.501 19.397 1.00 76.12 349 ASN A C 1
ATOM 2765 O O . ASN A 1 349 ? -37.133 33.546 19.186 1.00 76.12 349 ASN A O 1
ATOM 2769 N N . THR A 1 350 ? -35.726 32.355 20.463 1.00 73.88 350 THR A N 1
ATOM 2770 C CA . THR A 1 350 ? -35.624 33.356 21.538 1.00 73.88 350 THR A CA 1
ATOM 2771 C C . THR A 1 350 ? -34.246 33.999 21.655 1.00 73.88 350 THR A C 1
ATOM 2773 O O . THR A 1 350 ? -34.146 35.107 22.184 1.00 73.88 350 THR A O 1
ATOM 2776 N N . LYS A 1 351 ? -33.185 33.348 21.168 1.00 73.62 351 LYS A N 1
ATOM 2777 C CA . LYS A 1 351 ? -31.804 33.825 21.288 1.00 73.62 351 LYS A CA 1
ATOM 2778 C C . LYS A 1 351 ? -30.996 33.570 20.017 1.00 73.62 351 LYS A C 1
ATOM 2780 O O . LYS A 1 351 ? -31.179 32.578 19.322 1.00 73.62 351 LYS A O 1
ATOM 2785 N N . ASP A 1 352 ? -30.023 34.443 19.771 1.00 73.19 352 ASP A N 1
ATOM 2786 C CA . ASP A 1 352 ? -28.982 34.204 18.771 1.00 73.19 352 ASP A CA 1
ATOM 2787 C C . ASP A 1 352 ? -27.994 33.151 19.298 1.00 73.19 352 ASP A C 1
ATOM 2789 O O . ASP A 1 352 ? -27.139 33.441 20.143 1.00 73.19 352 ASP A O 1
ATOM 2793 N N . LEU A 1 353 ? -28.108 31.920 18.787 1.00 68.44 353 LEU A N 1
ATOM 2794 C CA . LEU A 1 353 ? -27.259 30.788 19.172 1.00 68.44 353 LEU A CA 1
ATOM 2795 C C . LEU A 1 353 ? -25.758 31.038 18.943 1.00 68.44 353 LEU A C 1
ATOM 2797 O O . LEU A 1 353 ? -24.927 30.376 19.562 1.00 68.44 353 LEU A O 1
ATOM 2801 N N . SER A 1 354 ? -25.385 31.989 18.079 1.00 64.12 354 SER A N 1
ATOM 2802 C CA . SER A 1 354 ? -23.978 32.316 17.811 1.00 64.12 354 SER A CA 1
ATOM 2803 C C . SER A 1 354 ? -23.306 33.121 18.933 1.00 64.12 354 SER A C 1
ATOM 2805 O O . SER A 1 354 ? -22.075 33.209 18.974 1.00 64.12 354 SER A O 1
ATOM 2807 N N . ARG A 1 355 ? -24.104 33.682 19.854 1.00 67.88 355 ARG A N 1
ATOM 2808 C CA . ARG A 1 355 ? -23.659 34.534 20.970 1.00 67.88 355 ARG A CA 1
ATOM 2809 C C . ARG A 1 355 ? -23.950 33.951 22.351 1.00 67.88 355 ARG A C 1
ATOM 2811 O O . ARG A 1 355 ? -23.619 34.597 23.341 1.00 67.88 355 ARG A O 1
ATOM 2818 N N . LEU A 1 356 ? -24.558 32.766 22.423 1.00 72.94 356 LEU A N 1
ATOM 2819 C CA . LEU A 1 356 ? -24.879 32.118 23.691 1.00 72.94 356 LEU A CA 1
ATOM 2820 C C . LEU A 1 356 ? -23.605 31.760 24.459 1.00 72.94 356 LEU A C 1
ATOM 2822 O O . LEU A 1 356 ? -22.712 31.096 23.926 1.00 72.94 356 LEU A O 1
ATOM 2826 N N . SER A 1 357 ? -23.546 32.171 25.723 1.00 74.00 357 SER A N 1
ATOM 2827 C CA . SER A 1 357 ? -22.483 31.771 26.640 1.00 74.00 357 SER A CA 1
ATOM 2828 C C . SER A 1 357 ? -22.812 30.460 27.361 1.00 74.00 357 SER A C 1
ATOM 2830 O O . SER A 1 357 ? -23.970 30.085 27.531 1.00 74.00 357 SER A O 1
ATOM 2832 N N . LEU A 1 358 ? -21.771 29.783 27.851 1.00 69.38 358 LEU A N 1
ATOM 2833 C CA . LEU A 1 358 ? -21.871 28.552 28.648 1.00 69.38 358 LEU A CA 1
ATOM 2834 C C . LEU A 1 358 ? -22.684 28.706 29.947 1.00 69.38 358 LEU A C 1
ATOM 2836 O O . LEU A 1 358 ? -23.122 27.705 30.493 1.00 69.38 358 LEU A O 1
ATOM 2840 N N . ALA A 1 359 ? -22.847 29.930 30.458 1.00 68.81 359 ALA A N 1
ATOM 2841 C CA . ALA A 1 359 ? -23.649 30.216 31.650 1.00 68.81 359 ALA A CA 1
ATOM 2842 C C . ALA A 1 359 ? -25.133 30.474 31.329 1.00 68.81 359 ALA A C 1
ATOM 2844 O O . ALA A 1 359 ? -25.972 30.457 32.227 1.00 68.81 359 ALA A O 1
ATOM 2845 N N . GLU A 1 360 ? -25.444 30.771 30.066 1.00 67.12 360 GLU A N 1
ATOM 2846 C CA . GLU A 1 360 ? -26.802 31.020 29.574 1.00 67.12 360 GLU A CA 1
ATOM 2847 C C . GLU A 1 360 ? -27.449 29.788 28.933 1.00 67.12 360 GLU A C 1
ATOM 2849 O O . GLU A 1 360 ? -28.659 29.820 28.682 1.00 67.12 360 GLU A O 1
ATOM 2854 N N . LEU A 1 361 ? -26.627 28.779 28.621 1.00 66.00 361 LEU A N 1
ATOM 2855 C CA . LEU A 1 361 ? -26.999 27.434 28.189 1.00 66.00 361 LEU A CA 1
ATOM 2856 C C . LEU A 1 361 ? -27.235 26.552 29.421 1.00 66.00 361 LEU A C 1
ATOM 2858 O O . LEU A 1 361 ? -28.232 25.796 29.408 1.00 66.00 361 LEU A O 1
#

Solvent-accessible surface area (backbone atoms only — not comparable to full-atom values): 19772 Å² total; per-residue (Å²): 90,85,52,80,42,76,75,48,76,75,49,76,58,99,74,33,38,28,21,42,27,41,27,45,42,82,89,46,96,64,62,50,69,28,25,36,39,32,25,52,51,95,61,26,66,37,58,52,45,23,52,55,52,48,65,73,51,64,94,41,87,19,35,59,54,66,84,51,73,50,79,45,77,53,98,88,37,60,26,34,33,40,35,28,65,61,48,83,56,45,24,42,40,55,51,35,50,51,28,52,78,69,72,46,74,57,50,72,49,56,49,19,42,51,49,45,35,53,36,55,24,51,41,54,42,46,74,69,15,36,31,52,51,42,57,40,39,77,31,26,32,21,30,86,34,92,65,84,81,45,71,43,50,20,44,44,75,43,50,60,45,42,84,39,53,95,51,77,57,47,68,72,75,35,60,70,56,58,82,39,57,72,88,32,52,43,40,47,20,39,67,42,13,45,44,33,63,42,40,44,35,25,7,46,28,40,38,52,50,19,50,64,67,58,45,70,42,61,83,86,86,82,49,72,68,58,50,52,49,43,49,67,73,48,80,70,59,74,72,81,93,56,54,73,52,55,45,51,52,41,54,40,26,61,38,79,52,59,86,77,26,49,50,48,75,57,52,60,70,31,66,45,30,49,52,15,57,40,66,71,35,61,73,43,57,25,38,49,48,55,53,69,69,63,66,61,55,93,90,58,52,72,64,62,48,47,54,52,50,49,56,37,44,50,56,21,42,76,60,76,41,93,69,57,66,51,57,54,42,52,52,48,68,80,35,58,57,77,92,46,47,72,60,50,57,54,45,61,78,74,44,67,76,90,72,46,49,78,90,79,106

pLDDT: mean 88.35, std 9.92, range [50.0, 98.75]